Protein AF-0000000079791290 (afdb_homodimer)

InterPro domains:
  IPR013879 Protein of unknown function DUF1761 [PF08570] (3-125)

Organism: Elysia chlorotica (NCBI:txid188477)

Structure (mmCIF, N/CA/C/O backbone):
data_AF-0000000079791290-model_v1
#
loop_
_entity.id
_entity.type
_entity.pdbx_description
1 polymer 'Amino acid transporter transmembrane domain-containing protein'
#
loop_
_atom_site.group_PDB
_atom_site.id
_atom_site.type_symbol
_atom_site.label_atom_id
_atom_site.label_alt_id
_atom_site.label_comp_id
_atom_site.label_asym_id
_atom_site.label_entity_id
_atom_site.label_seq_id
_atom_site.pdbx_PDB_ins_code
_atom_site.Cartn_x
_atom_site.Cartn_y
_atom_site.Cartn_z
_atom_site.occupancy
_atom_site.B_iso_or_equiv
_atom_site.auth_seq_id
_atom_site.auth_comp_id
_atom_site.auth_asym_id
_atom_site.auth_atom_id
_atom_site.pdbx_PDB_model_num
ATOM 1 N N . MET A 1 1 ? -14.312 -13.367 -16.359 1 89.5 1 MET A N 1
ATOM 2 C CA . MET A 1 1 ? -14.57 -11.93 -16.359 1 89.5 1 MET A CA 1
ATOM 3 C C . MET A 1 1 ? -15.719 -11.578 -15.422 1 89.5 1 MET A C 1
ATOM 5 O O . MET A 1 1 ? -15.688 -10.539 -14.758 1 89.5 1 MET A O 1
ATOM 9 N N . ILE A 1 2 ? -16.547 -12.5 -15.164 1 95.56 2 ILE A N 1
ATOM 10 C CA . ILE A 1 2 ? -17.672 -12.266 -14.25 1 95.56 2 ILE A CA 1
ATOM 11 C C . ILE A 1 2 ? -17.125 -12.008 -12.844 1 95.56 2 ILE A C 1
ATOM 13 O O . ILE A 1 2 ? -17.625 -11.125 -12.141 1 95.56 2 ILE A O 1
ATOM 17 N N . GLY A 1 3 ? -16.109 -12.703 -12.383 1 97.94 3 GLY A N 1
ATOM 18 C CA . GLY A 1 3 ? -15.516 -12.523 -11.07 1 97.94 3 GLY A CA 1
ATOM 19 C C . GLY A 1 3 ? -14.984 -11.125 -10.836 1 97.94 3 GLY A C 1
ATOM 20 O O . GLY A 1 3 ? -15.109 -10.578 -9.742 1 97.94 3 GLY A O 1
ATOM 21 N N . CYS A 1 4 ? -14.5 -10.547 -11.883 1 98.38 4 CYS A N 1
ATOM 22 C CA . CYS A 1 4 ? -13.977 -9.188 -11.789 1 98.38 4 CYS A CA 1
ATOM 23 C C . CYS A 1 4 ? -15.102 -8.18 -11.609 1 98.38 4 CYS A C 1
ATOM 25 O O . CYS A 1 4 ? -14.992 -7.254 -10.805 1 98.38 4 CYS A O 1
ATOM 27 N N . VAL A 1 5 ? -16.156 -8.383 -12.367 1 98.44 5 VAL A N 1
ATOM 28 C CA . VAL A 1 5 ? -17.281 -7.469 -12.273 1 98.44 5 VAL A CA 1
ATOM 29 C C . VAL A 1 5 ? -17.875 -7.527 -10.875 1 98.44 5 VAL A C 1
ATOM 31 O O . VAL A 1 5 ? -18.156 -6.492 -10.258 1 98.44 5 VAL A O 1
ATOM 34 N N . VAL A 1 6 ? -18.062 -8.688 -10.359 1 98.62 6 VAL A N 1
ATOM 35 C CA . VAL A 1 6 ? -18.625 -8.867 -9.023 1 98.62 6 VAL A CA 1
ATOM 36 C C . VAL A 1 6 ? -17.688 -8.266 -7.977 1 98.62 6 VAL A C 1
ATOM 38 O O . VAL A 1 6 ? -18.141 -7.648 -7.012 1 98.62 6 VAL A O 1
ATOM 41 N N . ALA A 1 7 ? -16.406 -8.484 -8.164 1 98.81 7 ALA A N 1
ATOM 42 C CA . ALA A 1 7 ? -15.438 -7.922 -7.238 1 98.81 7 ALA A CA 1
ATOM 43 C C . ALA A 1 7 ? -15.516 -6.398 -7.211 1 98.81 7 ALA A C 1
ATOM 45 O O . ALA A 1 7 ? -15.547 -5.789 -6.141 1 98.81 7 ALA A O 1
ATOM 46 N N . VAL A 1 8 ? -15.547 -5.797 -8.367 1 98.5 8 VAL A N 1
ATOM 47 C CA . VAL A 1 8 ? -15.586 -4.344 -8.461 1 98.5 8 VAL A CA 1
ATOM 48 C C . VAL A 1 8 ? -16.859 -3.82 -7.781 1 98.5 8 VAL A C 1
ATOM 50 O O . VAL A 1 8 ? -16.797 -2.879 -6.984 1 98.5 8 VAL A O 1
ATOM 53 N N . ILE A 1 9 ? -17.969 -4.367 -8.055 1 98.5 9 ILE A N 1
ATOM 54 C CA . ILE A 1 9 ? -19.25 -3.949 -7.473 1 98.5 9 ILE A CA 1
ATOM 55 C C . ILE A 1 9 ? -19.219 -4.176 -5.965 1 98.5 9 ILE A C 1
ATOM 57 O O . ILE A 1 9 ? -19.672 -3.328 -5.195 1 98.5 9 ILE A O 1
ATOM 61 N N . SER A 1 10 ? -18.75 -5.301 -5.543 1 98.69 10 SER A N 1
ATOM 62 C CA . SER A 1 10 ? -18.656 -5.605 -4.121 1 98.69 10 SER A CA 1
ATOM 63 C C . SER A 1 10 ? -17.797 -4.566 -3.393 1 98.69 10 SER A C 1
ATOM 65 O O . SER A 1 10 ? -18.156 -4.129 -2.295 1 98.69 10 SER A O 1
ATOM 67 N N . ASN A 1 11 ? -16.688 -4.172 -4.016 1 98.5 11 ASN A N 1
ATOM 68 C CA . ASN A 1 11 ? -15.82 -3.189 -3.379 1 98.5 11 ASN A CA 1
ATOM 69 C C . ASN A 1 11 ? -16.531 -1.849 -3.197 1 98.5 11 ASN A C 1
ATOM 71 O O . ASN A 1 11 ? -16.281 -1.138 -2.223 1 98.5 11 ASN A O 1
ATOM 75 N N . PHE A 1 12 ? -17.359 -1.513 -4.125 1 96.75 12 PHE A N 1
ATOM 76 C CA . PHE A 1 12 ? -18.125 -0.276 -3.998 1 96.75 12 PHE A CA 1
ATOM 77 C C . PHE A 1 12 ? -19.094 -0.359 -2.832 1 96.75 12 PHE A C 1
ATOM 79 O O . PHE A 1 12 ? -19.219 0.589 -2.055 1 96.75 12 PHE A O 1
ATOM 86 N N . ILE A 1 13 ? -19.75 -1.439 -2.719 1 98.06 13 ILE A N 1
ATOM 87 C CA . ILE A 1 13 ? -20.719 -1.647 -1.641 1 98.06 13 ILE A CA 1
ATOM 88 C C . ILE A 1 13 ? -19.984 -1.665 -0.298 1 98.06 13 ILE A C 1
ATOM 90 O O . ILE A 1 13 ? -20.422 -1.024 0.661 1 98.06 13 ILE A O 1
ATOM 94 N N . ILE A 1 14 ? -18.906 -2.344 -0.231 1 98.25 14 ILE A N 1
ATOM 95 C CA . ILE A 1 14 ? -18.109 -2.436 0.987 1 98.25 14 ILE A CA 1
ATOM 96 C C . ILE A 1 14 ? -17.641 -1.042 1.398 1 98.25 14 ILE A C 1
ATOM 98 O O . ILE A 1 14 ? -17.719 -0.674 2.572 1 98.25 14 ILE A O 1
ATOM 102 N N . GLY A 1 15 ? -17.109 -0.307 0.425 1 97 15 GLY A N 1
ATOM 103 C CA . GLY A 1 15 ? -16.672 1.051 0.713 1 97 15 GLY A CA 1
ATOM 104 C C . GLY A 1 15 ? -17.797 1.938 1.224 1 97 15 GLY A C 1
ATOM 105 O O . GLY A 1 15 ? -17.609 2.676 2.195 1 97 15 GLY A O 1
ATOM 106 N N . ALA A 1 16 ? -18.938 1.896 0.59 1 95.19 16 ALA A N 1
ATOM 107 C CA . ALA A 1 16 ? -20.094 2.709 0.97 1 95.19 16 ALA A CA 1
ATOM 108 C C . ALA A 1 16 ? -20.547 2.377 2.387 1 95.19 16 ALA A C 1
ATOM 110 O O . ALA A 1 16 ? -20.906 3.271 3.156 1 95.19 16 ALA A O 1
ATOM 111 N N . LEU A 1 17 ? -20.469 1.153 2.738 1 97.5 17 LEU A N 1
ATOM 112 C CA . LEU A 1 17 ? -20.938 0.731 4.055 1 97.5 17 LEU A CA 1
ATOM 113 C C . LEU A 1 17 ? -19.875 0.991 5.117 1 97.5 17 LEU A C 1
ATOM 115 O O . LEU A 1 17 ? -20.188 1.46 6.215 1 97.5 17 LEU A O 1
ATOM 119 N N . TYR A 1 18 ? -18.672 0.716 4.77 1 98 18 TYR A N 1
ATOM 120 C CA . TYR A 1 18 ? -17.562 0.81 5.711 1 98 18 TYR A CA 1
ATOM 121 C C . TYR A 1 18 ? -17.297 2.26 6.094 1 98 18 TYR A C 1
ATOM 123 O O . TYR A 1 18 ? -16.984 2.555 7.25 1 98 18 TYR A O 1
ATOM 131 N N . TYR A 1 19 ? -17.469 3.189 5.156 1 95.75 19 TYR A N 1
ATOM 132 C CA . TYR A 1 19 ? -17.125 4.586 5.395 1 95.75 19 TYR A CA 1
ATOM 133 C C . TYR A 1 19 ? -18.375 5.441 5.555 1 95.75 19 TYR A C 1
ATOM 135 O O . TYR A 1 19 ? -18.297 6.672 5.566 1 95.75 19 TYR A O 1
ATOM 143 N N . HIS A 1 20 ? -19.422 4.742 5.641 1 94.5 20 HIS A N 1
ATOM 144 C CA . HIS A 1 20 ? -20.656 5.473 5.895 1 94.5 20 HIS A CA 1
ATOM 145 C C . HIS A 1 20 ? -20.594 6.215 7.227 1 94.5 20 HIS A C 1
ATOM 147 O O . HIS A 1 20 ? -20.078 5.691 8.211 1 94.5 20 HIS A O 1
ATOM 153 N N . PRO A 1 21 ? -21.094 7.461 7.227 1 91.31 21 PRO A N 1
ATOM 154 C CA . PRO A 1 21 ? -21.016 8.258 8.453 1 91.31 21 PRO A CA 1
ATOM 155 C C . PRO A 1 21 ? -21.75 7.613 9.625 1 91.31 21 PRO A C 1
ATOM 157 O O . PRO A 1 21 ? -21.484 7.941 10.781 1 91.31 21 PRO A O 1
ATOM 160 N N . LYS A 1 22 ? -22.734 6.723 9.453 1 94.06 22 LYS A N 1
ATOM 161 C CA . LYS A 1 22 ? -23.484 6.055 10.523 1 94.06 22 LYS A CA 1
ATOM 162 C C . LYS A 1 22 ? -22.781 4.789 10.984 1 94.06 22 LYS A C 1
ATOM 164 O O . LYS A 1 22 ? -23.094 4.242 12.039 1 94.06 22 LYS A O 1
ATOM 169 N N . SER A 1 23 ? -21.828 4.312 10.188 1 96.38 23 SER A N 1
ATOM 170 C CA . SER A 1 23 ? -21.047 3.152 10.617 1 96.38 23 SER A CA 1
ATOM 171 C C . SER A 1 23 ? -19.953 3.557 11.594 1 96.38 23 SER A C 1
ATOM 173 O O . SER A 1 23 ? -19.406 4.66 11.508 1 96.38 23 SER A O 1
ATOM 175 N N . PRO A 1 24 ? -19.594 2.564 12.5 1 96.94 24 PRO A N 1
ATOM 176 C CA . PRO A 1 24 ? -18.531 2.895 13.461 1 96.94 24 PRO A CA 1
ATOM 177 C C . PRO A 1 24 ? -17.219 3.264 12.789 1 96.94 24 PRO A C 1
ATOM 179 O O . PRO A 1 24 ? -16.594 4.262 13.156 1 96.94 24 PRO A O 1
ATOM 182 N N . SER A 1 25 ? -16.734 2.549 11.828 1 97.56 25 SER A N 1
ATOM 183 C CA . SER A 1 25 ? -15.492 2.83 11.133 1 97.56 25 SER A CA 1
ATOM 184 C C . SER A 1 25 ? -15.555 4.16 10.383 1 97.56 25 SER A C 1
ATOM 186 O O . SER A 1 25 ? -14.602 4.938 10.406 1 97.56 25 SER A O 1
ATOM 188 N N . GLY A 1 26 ? -16.656 4.387 9.719 1 95.75 26 GLY A N 1
ATOM 189 C CA . GLY A 1 26 ? -16.812 5.633 8.992 1 95.75 26 GLY A CA 1
ATOM 190 C C . GLY A 1 26 ? -16.828 6.855 9.891 1 95.75 26 GLY A C 1
ATOM 191 O O . GLY A 1 26 ? -16.203 7.871 9.562 1 95.75 26 GLY A O 1
ATOM 192 N N . ARG A 1 27 ? -17.453 6.781 11.031 1 94.69 27 ARG A N 1
ATOM 193 C CA . ARG A 1 27 ? -17.531 7.887 11.984 1 94.69 27 ARG A CA 1
ATOM 194 C C . ARG A 1 27 ? -16.156 8.227 12.539 1 94.69 27 ARG A C 1
ATOM 196 O O . ARG A 1 27 ? -15.773 9.398 12.602 1 94.69 27 ARG A O 1
ATOM 203 N N . VAL A 1 28 ? -15.508 7.18 12.922 1 96.06 28 VAL A N 1
ATOM 204 C CA . VAL A 1 28 ? -14.188 7.387 13.516 1 96.06 28 VAL A CA 1
ATOM 205 C C . VAL A 1 28 ? -13.234 7.938 12.461 1 96.06 28 VAL A C 1
ATOM 207 O O . VAL A 1 28 ? -12.453 8.852 12.742 1 96.06 28 VAL A O 1
ATOM 210 N N . TRP A 1 29 ? -13.297 7.406 11.289 1 96.69 29 TRP A N 1
ATOM 211 C CA . TRP A 1 29 ? -12.445 7.879 10.203 1 96.69 29 TRP A CA 1
ATOM 212 C C . TRP A 1 29 ? -12.695 9.352 9.914 1 96.69 29 TRP A C 1
ATOM 214 O O . TRP A 1 29 ? -11.758 10.148 9.836 1 96.69 29 TRP A O 1
ATOM 224 N N . LEU A 1 30 ? -13.969 9.711 9.812 1 93.88 30 LEU A N 1
ATOM 225 C CA . LEU A 1 30 ? -14.328 11.086 9.5 1 93.88 30 LEU A CA 1
ATOM 226 C C . LEU A 1 30 ? -13.844 12.039 10.594 1 93.88 30 LEU A C 1
ATOM 228 O O . LEU A 1 30 ? -13.32 13.109 10.305 1 93.88 30 LEU A O 1
ATOM 232 N N . LYS A 1 31 ? -14.039 11.633 11.781 1 94.06 31 LYS A N 1
ATOM 233 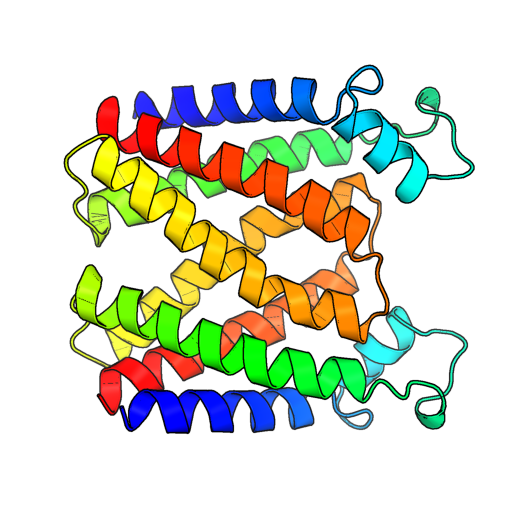C CA . LYS A 1 31 ? -13.656 12.477 12.906 1 94.06 31 LYS A CA 1
ATOM 234 C C . LYS A 1 31 ? -12.141 12.672 12.961 1 94.06 31 LYS A C 1
ATOM 236 O O . LYS A 1 31 ? -11.664 13.742 13.352 1 94.06 31 LYS A O 1
ATOM 241 N N . ARG A 1 32 ? -11.398 11.703 12.578 1 95.38 32 ARG A N 1
ATOM 242 C CA . ARG A 1 32 ? -9.938 11.773 12.656 1 95.38 32 ARG A CA 1
ATOM 243 C C . ARG A 1 32 ? -9.367 12.523 11.461 1 95.38 32 ARG A C 1
ATOM 245 O O . ARG A 1 32 ? -8.367 13.234 11.586 1 95.38 32 ARG A O 1
ATOM 252 N N . VAL A 1 33 ? -9.938 12.383 10.344 1 94.75 33 VAL A N 1
ATOM 253 C CA . VAL A 1 33 ? -9.414 12.977 9.117 1 94.75 33 VAL A CA 1
ATOM 254 C C . VAL A 1 33 ? -9.891 14.422 8.992 1 94.75 33 VAL A C 1
ATOM 256 O O . VAL A 1 33 ? -9.148 15.297 8.555 1 94.75 33 VAL A O 1
ATOM 259 N N . PHE A 1 34 ? -11.125 14.633 9.391 1 93.38 34 PHE A N 1
ATOM 260 C CA . PHE A 1 34 ? -11.719 15.961 9.289 1 93.38 34 PHE A CA 1
ATOM 261 C C . PHE A 1 34 ? -12.344 16.391 10.609 1 93.38 34 PHE A C 1
ATOM 263 O O . PHE A 1 34 ? -13.555 16.562 10.703 1 93.38 34 PHE A O 1
ATOM 270 N N . PRO A 1 35 ? -11.531 16.688 11.539 1 90.81 35 PRO A N 1
ATOM 271 C CA . PRO A 1 35 ? -12.07 16.969 12.867 1 90.81 35 PRO A CA 1
ATOM 272 C C . PRO A 1 35 ? -12.93 18.234 12.898 1 90.81 35 PRO A C 1
ATOM 274 O O . PRO A 1 35 ? -13.859 18.328 13.711 1 90.81 35 PRO A O 1
ATOM 277 N N . ASP A 1 36 ? -12.727 19.172 12.078 1 89.06 36 ASP A N 1
ATOM 278 C CA . ASP A 1 36 ? -13.422 20.453 12.164 1 89.06 36 ASP A CA 1
ATOM 279 C C . ASP A 1 36 ? -14.398 20.625 11 1 89.06 36 ASP A C 1
ATOM 281 O O . ASP A 1 36 ? -14.852 21.734 10.719 1 89.06 36 ASP A O 1
ATOM 285 N N . LYS A 1 37 ? -14.727 19.562 10.359 1 84.56 37 LYS A N 1
ATOM 286 C CA . LYS A 1 37 ? -15.625 19.672 9.211 1 84.56 37 LYS A CA 1
ATOM 287 C C . LYS A 1 37 ? -16.844 18.781 9.391 1 84.56 37 LYS A C 1
ATOM 289 O O . LYS A 1 37 ? -16.766 17.734 10.039 1 84.56 37 LYS A O 1
ATOM 294 N N . SER A 1 38 ? -17.906 19.328 8.875 1 80.94 38 SER A N 1
ATOM 295 C CA . SER A 1 38 ? -19.109 18.5 8.82 1 80.94 38 SER A CA 1
ATOM 296 C C . SER A 1 38 ? -19.109 17.594 7.598 1 80.94 38 SER A C 1
ATOM 298 O O . SER A 1 38 ? -18.422 17.875 6.609 1 80.94 38 SER A O 1
ATOM 300 N N . VAL A 1 39 ? -19.859 16.5 7.73 1 77.69 39 VAL A N 1
ATOM 301 C CA . VAL A 1 39 ? -19.953 15.523 6.652 1 77.69 39 VAL A CA 1
ATOM 302 C C . VAL A 1 39 ? -20.375 16.219 5.363 1 77.69 39 VAL A C 1
ATOM 304 O O . VAL A 1 39 ? -19.891 15.891 4.277 1 77.69 39 VAL A O 1
ATOM 307 N N . ASN A 1 40 ? -21.172 17.141 5.473 1 75.5 40 ASN A N 1
ATOM 308 C CA . ASN A 1 40 ? -21.688 17.859 4.309 1 75.5 40 ASN A CA 1
ATOM 309 C C . ASN A 1 40 ? -20.609 18.719 3.664 1 75.5 40 ASN A C 1
ATOM 311 O O . ASN A 1 40 ? -20.734 19.125 2.506 1 75.5 40 ASN A O 1
ATOM 315 N N . ASP A 1 41 ? -19.625 18.875 4.281 1 76.38 41 ASP A N 1
ATOM 316 C CA . ASP A 1 41 ? -18.547 19.75 3.812 1 76.38 41 ASP A CA 1
ATOM 317 C C . ASP A 1 41 ? -17.453 18.938 3.125 1 76.38 41 ASP A C 1
ATOM 319 O O . ASP A 1 41 ? -16.484 19.516 2.611 1 76.38 41 ASP A O 1
ATOM 323 N N . ILE A 1 42 ? -17.625 17.719 3.115 1 72.31 42 ILE A N 1
ATOM 324 C CA . ILE A 1 42 ? -16.516 16.891 2.637 1 72.31 42 ILE A CA 1
ATOM 325 C C . ILE A 1 42 ? -16.875 16.297 1.276 1 72.31 42 ILE A C 1
ATOM 327 O O . ILE A 1 42 ? -16.062 15.625 0.648 1 72.31 42 ILE A O 1
ATOM 331 N N . GLU A 1 43 ? -17.328 17.12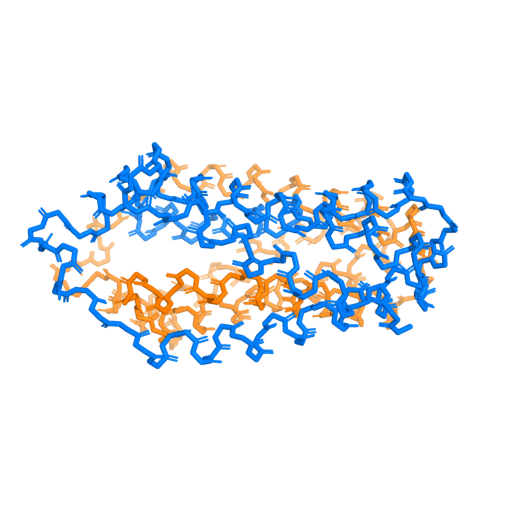5 0.452 1 65.31 43 GLU A N 1
ATOM 332 C CA . GLU A 1 43 ? -17.672 16.594 -0.866 1 65.31 43 GLU A CA 1
ATOM 333 C C . GLU A 1 43 ? -16.422 16.281 -1.676 1 65.31 43 GLU A C 1
ATOM 335 O O . GLU A 1 43 ? -15.453 17.047 -1.658 1 65.31 43 GLU A O 1
ATOM 340 N N . ASN A 1 44 ? -16.328 15.172 -2.27 1 76.19 44 ASN A N 1
ATOM 341 C CA . ASN A 1 44 ? -15.156 14.852 -3.09 1 76.19 44 ASN A CA 1
ATOM 342 C C . ASN A 1 44 ? -15.531 13.969 -4.273 1 76.19 44 ASN A C 1
ATOM 344 O O . ASN A 1 44 ? -15.062 12.836 -4.383 1 76.19 44 ASN A O 1
ATOM 348 N N . SER A 1 45 ? -16.391 14.516 -5.125 1 79.81 45 SER A N 1
ATOM 349 C CA . SER A 1 45 ? -16.859 13.781 -6.293 1 79.81 45 SER A CA 1
ATOM 350 C C . SER A 1 45 ? -15.695 13.32 -7.164 1 79.81 45 SER A C 1
ATOM 352 O O . SER A 1 45 ? -15.719 12.203 -7.699 1 79.81 45 SER A O 1
ATOM 354 N N . ALA A 1 46 ? -14.797 14.164 -7.324 1 89.19 46 ALA A N 1
ATOM 355 C CA . ALA A 1 46 ? -13.633 13.789 -8.125 1 89.19 46 ALA A CA 1
ATOM 356 C C . ALA A 1 46 ? -12.945 12.555 -7.543 1 89.19 46 ALA A C 1
ATOM 358 O O . ALA A 1 46 ? -12.523 11.664 -8.281 1 89.19 46 ALA A O 1
ATOM 359 N N . ALA A 1 47 ? -12.852 12.477 -6.227 1 92.44 47 ALA A N 1
ATOM 360 C CA . ALA A 1 47 ? -12.242 11.328 -5.555 1 92.44 47 ALA A CA 1
ATOM 361 C C . ALA A 1 47 ? -13.023 10.055 -5.832 1 92.44 47 ALA A C 1
ATOM 363 O O . ALA A 1 47 ? -12.438 8.984 -6.016 1 92.44 47 ALA A O 1
ATOM 364 N N . VAL A 1 48 ? -14.289 10.18 -5.953 1 93 48 VAL A N 1
ATOM 365 C CA . VAL A 1 48 ? -15.133 9.023 -6.219 1 93 48 VAL A CA 1
ATOM 366 C C . VAL A 1 48 ? -14.859 8.492 -7.621 1 93 48 VAL A C 1
ATOM 368 O O . VAL A 1 48 ? -14.664 7.285 -7.809 1 93 48 VAL A O 1
ATOM 371 N N . GLY A 1 49 ? -14.891 9.375 -8.57 1 94.75 49 GLY A N 1
ATOM 372 C CA . GLY A 1 49 ? -14.625 8.961 -9.938 1 94.75 49 GLY A CA 1
ATOM 373 C C . GLY A 1 49 ? -13.281 8.281 -10.109 1 94.75 49 GLY A C 1
ATOM 374 O O . GLY A 1 49 ? -13.195 7.219 -10.734 1 94.75 49 GLY A O 1
ATOM 375 N N . VAL A 1 50 ? -12.25 8.852 -9.586 1 95.75 50 VAL A N 1
ATOM 376 C CA . VAL A 1 50 ? -10.914 8.289 -9.688 1 95.75 50 VAL A CA 1
ATOM 377 C C . VAL A 1 50 ? -10.867 6.93 -8.992 1 95.75 50 VAL A C 1
ATOM 379 O O . VAL A 1 50 ? -10.227 5.996 -9.477 1 95.75 50 VAL A O 1
ATOM 382 N N . THR A 1 51 ? -11.508 6.832 -7.859 1 96.19 51 THR A N 1
ATOM 383 C CA . THR A 1 51 ? -11.516 5.602 -7.078 1 96.19 51 THR A CA 1
ATOM 384 C C . THR A 1 51 ? -12.18 4.465 -7.855 1 96.19 51 THR A C 1
ATOM 386 O O . THR A 1 51 ? -11.758 3.311 -7.758 1 96.19 51 THR A O 1
ATOM 389 N N . ILE A 1 52 ? -13.203 4.801 -8.625 1 96 52 ILE A N 1
ATOM 390 C CA . ILE A 1 52 ? -13.859 3.789 -9.445 1 96 52 ILE A CA 1
ATOM 391 C C . ILE A 1 52 ? -12.875 3.248 -10.484 1 96 52 ILE A C 1
ATOM 393 O O . ILE A 1 52 ? -12.75 2.031 -10.648 1 96 52 ILE A O 1
ATOM 397 N N . VAL A 1 53 ? -12.211 4.105 -11.109 1 97.81 53 VAL A N 1
ATOM 398 C CA . VAL A 1 53 ? -11.258 3.717 -12.141 1 97.81 53 VAL A CA 1
ATOM 399 C C . VAL A 1 53 ? -10.117 2.908 -11.523 1 97.81 53 VAL A C 1
ATOM 401 O O . VAL A 1 53 ? -9.727 1.868 -12.055 1 97.81 53 VAL A O 1
ATOM 404 N N . VAL A 1 54 ? -9.609 3.373 -10.43 1 98.19 54 VAL A N 1
ATOM 405 C CA . VAL A 1 54 ? -8.5 2.709 -9.75 1 98.19 54 VAL A CA 1
ATOM 406 C C . VAL A 1 54 ? -8.938 1.317 -9.297 1 98.19 54 VAL A C 1
ATOM 408 O O . VAL A 1 54 ? -8.156 0.364 -9.367 1 98.19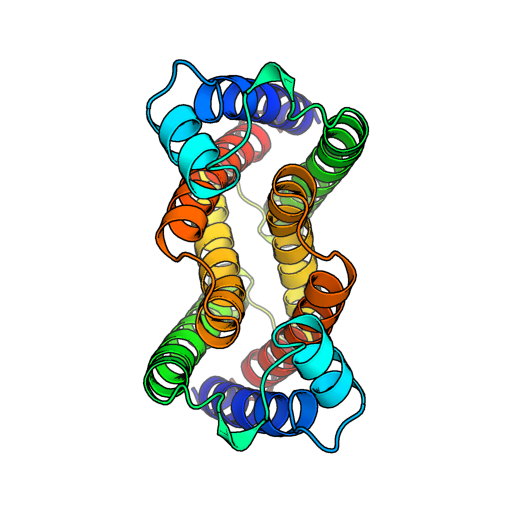 54 VAL A O 1
ATOM 411 N N . ASN A 1 55 ? -10.125 1.229 -8.844 1 98.25 55 ASN A N 1
ATOM 412 C CA . ASN A 1 55 ? -10.633 -0.064 -8.398 1 98.25 55 ASN A CA 1
ATOM 413 C C . ASN A 1 55 ? -10.734 -1.056 -9.555 1 98.25 55 ASN A C 1
ATOM 415 O O . ASN A 1 55 ? -10.422 -2.236 -9.391 1 98.25 55 ASN A O 1
ATOM 419 N N . ILE A 1 56 ? -11.227 -0.631 -10.617 1 98.5 56 ILE A N 1
ATOM 420 C CA . ILE A 1 56 ? -11.297 -1.491 -11.789 1 98.5 56 ILE A CA 1
ATOM 421 C C . ILE A 1 56 ? -9.891 -1.97 -12.164 1 98.5 56 ILE A C 1
ATOM 423 O O . ILE A 1 56 ? -9.68 -3.16 -12.406 1 98.5 56 ILE A O 1
ATOM 427 N N . MET A 1 57 ? -8.922 -1.071 -12.195 1 98.62 57 MET A N 1
ATOM 428 C CA . MET A 1 57 ? -7.543 -1.417 -12.523 1 98.62 57 MET A CA 1
ATOM 429 C C . MET A 1 57 ? -6.969 -2.385 -11.492 1 98.62 57 MET A C 1
ATOM 431 O O . MET A 1 57 ? -6.254 -3.322 -11.844 1 98.62 57 MET A O 1
ATOM 435 N N . LEU A 1 58 ? -7.25 -2.109 -10.273 1 98.12 58 LEU A N 1
ATOM 436 C CA . LEU A 1 58 ? -6.773 -2.957 -9.188 1 98.12 58 LEU A CA 1
ATOM 437 C C . LEU A 1 58 ? -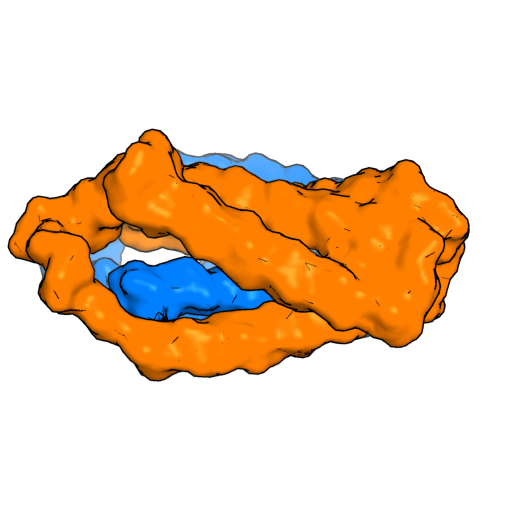7.289 -4.383 -9.344 1 98.12 58 LEU A C 1
ATOM 439 O O . LEU A 1 58 ? -6.527 -5.344 -9.211 1 98.12 58 LEU A O 1
ATOM 443 N N . VAL A 1 59 ? -8.562 -4.52 -9.609 1 98.38 59 VAL A N 1
ATOM 444 C CA . VAL A 1 59 ? -9.172 -5.836 -9.734 1 98.38 59 VAL A CA 1
ATOM 445 C C . VAL A 1 59 ? -8.609 -6.559 -10.953 1 98.38 59 VAL A C 1
ATOM 447 O O . VAL A 1 59 ? -8.359 -7.766 -10.914 1 98.38 59 VAL A O 1
ATOM 450 N N . LEU A 1 60 ? -8.406 -5.832 -12 1 98 60 LEU A N 1
ATOM 451 C CA . LEU A 1 60 ? -7.828 -6.441 -13.195 1 98 60 LEU A CA 1
ATOM 452 C C . LEU A 1 60 ? -6.395 -6.891 -12.938 1 98 60 LEU A C 1
ATOM 454 O O . LEU A 1 60 ? -5.98 -7.949 -13.414 1 98 60 LEU A O 1
ATOM 458 N N . LEU A 1 61 ? -5.66 -6.07 -12.289 1 97.44 61 LEU A N 1
ATOM 459 C CA . LEU A 1 61 ? -4.297 -6.453 -11.945 1 97.44 61 LEU A CA 1
ATOM 460 C C . LEU A 1 61 ? -4.293 -7.664 -11.016 1 97.44 61 LEU A C 1
ATOM 462 O O . LEU A 1 61 ? -3.471 -8.57 -11.172 1 97.44 61 LEU A O 1
ATOM 466 N N . LEU A 1 62 ? -5.152 -7.656 -10.109 1 96.81 62 LEU A N 1
ATOM 467 C CA . LEU A 1 62 ? -5.262 -8.781 -9.18 1 96.81 62 LEU A CA 1
ATOM 468 C C . LEU A 1 62 ? -5.633 -10.062 -9.914 1 96.81 62 LEU A C 1
ATOM 470 O O . LEU A 1 62 ? -5.109 -11.133 -9.609 1 96.81 62 LEU A O 1
ATOM 474 N N . ARG A 1 63 ? -6.52 -9.875 -10.867 1 97.12 63 ARG A N 1
ATOM 475 C CA . ARG A 1 63 ? -6.871 -11.039 -11.68 1 97.12 63 ARG A CA 1
ATOM 476 C C . ARG A 1 63 ? -5.652 -11.578 -12.414 1 97.12 63 ARG A C 1
ATOM 478 O O . ARG A 1 63 ? -5.438 -12.797 -12.461 1 97.12 63 ARG A O 1
ATOM 485 N N . PHE A 1 64 ? -4.934 -10.719 -13 1 95.25 64 PHE A N 1
ATOM 486 C CA . PHE A 1 64 ? -3.727 -11.133 -13.711 1 95.25 64 PHE A CA 1
ATOM 487 C C . PHE A 1 64 ? -2.777 -11.875 -12.773 1 95.25 64 PHE A C 1
ATOM 489 O O . PHE A 1 64 ? -2.234 -12.922 -13.133 1 95.25 64 PHE A O 1
ATOM 496 N N . ILE A 1 65 ? -2.629 -11.391 -11.609 1 93.06 65 ILE A N 1
ATOM 497 C CA . ILE A 1 65 ? -1.722 -11.984 -10.641 1 93.06 65 ILE A CA 1
ATOM 498 C C . ILE A 1 65 ? -2.25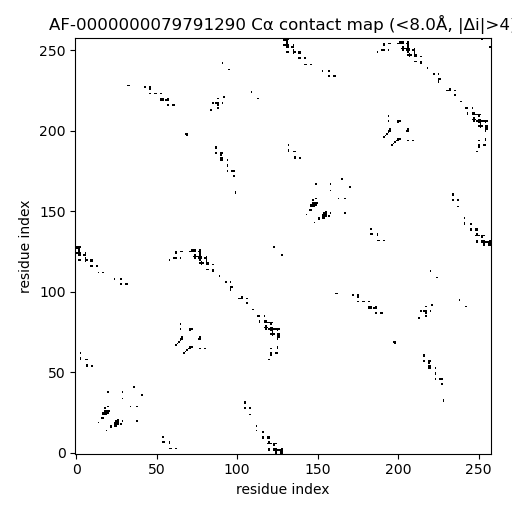6 -13.344 -10.195 1 93.06 65 ILE A C 1
ATOM 500 O O . ILE A 1 65 ? -1.521 -14.336 -10.195 1 93.06 65 ILE A O 1
ATOM 504 N N . LEU A 1 66 ? -3.516 -13.43 -9.883 1 93.75 66 LEU A N 1
ATOM 505 C CA . LEU A 1 66 ? -4.09 -14.625 -9.281 1 93.75 66 LEU A CA 1
ATOM 506 C C . LEU A 1 66 ? -4.262 -15.727 -10.32 1 93.75 66 LEU A C 1
ATOM 508 O O . LEU A 1 66 ? -3.963 -16.891 -10.047 1 93.75 66 LEU A O 1
ATOM 512 N N . ILE A 1 67 ? -4.723 -15.344 -11.461 1 94.31 67 ILE A N 1
ATOM 513 C CA . ILE A 1 67 ? -5.105 -16.344 -12.445 1 94.31 67 ILE A CA 1
ATOM 514 C C . ILE A 1 67 ? -3.928 -16.625 -13.383 1 94.31 67 ILE A C 1
ATOM 516 O O . ILE A 1 67 ? -3.488 -17.766 -13.508 1 94.31 67 ILE A O 1
ATOM 520 N N . ASP A 1 68 ? -3.348 -15.594 -13.93 1 91.06 68 ASP A N 1
ATOM 521 C CA . ASP A 1 68 ? -2.363 -15.789 -14.992 1 91.06 68 ASP A CA 1
ATOM 522 C C . ASP A 1 68 ? -0.983 -16.094 -14.414 1 91.06 68 ASP A C 1
ATOM 524 O O . ASP A 1 68 ? -0.188 -16.797 -15.031 1 91.06 68 ASP A O 1
ATOM 528 N N . THR A 1 69 ? -0.751 -15.594 -13.273 1 86.88 69 THR A N 1
ATOM 529 C CA . THR A 1 69 ? 0.59 -15.75 -12.719 1 86.88 69 THR A CA 1
ATOM 530 C C . THR A 1 69 ? 0.621 -16.859 -11.68 1 86.88 69 THR A C 1
ATOM 532 O O . THR A 1 69 ? 1.498 -17.734 -11.719 1 86.88 69 THR A O 1
ATOM 535 N N . PHE A 1 70 ? -0.367 -16.906 -10.766 1 85.88 70 PHE A N 1
ATOM 536 C CA . PHE A 1 70 ? -0.336 -17.844 -9.648 1 85.88 70 PHE A CA 1
ATOM 537 C C . PHE A 1 70 ? -1.176 -19.078 -9.953 1 85.88 70 PHE A C 1
ATOM 539 O O . PHE A 1 70 ? -1.078 -20.094 -9.266 1 85.88 70 PHE A O 1
ATOM 546 N N . HIS A 1 71 ? -1.967 -19.047 -10.969 1 90.75 71 HIS A N 1
ATOM 547 C CA . HIS A 1 71 ? -2.836 -20.141 -11.383 1 90.75 71 HIS A CA 1
ATOM 548 C C . HIS A 1 71 ? -3.693 -20.625 -10.227 1 90.75 71 HIS A C 1
ATOM 550 O O . HIS A 1 71 ? -3.762 -21.844 -9.969 1 90.75 71 HIS A O 1
ATOM 556 N N . ALA A 1 72 ? -4.23 -19.672 -9.508 1 92.44 72 ALA A N 1
ATOM 557 C CA . ALA A 1 72 ? -5.133 -19.984 -8.398 1 92.44 72 ALA A CA 1
ATOM 558 C C . ALA A 1 72 ? -6.34 -20.781 -8.898 1 92.44 72 ALA A C 1
ATOM 560 O O . ALA A 1 72 ? -6.875 -20.5 -9.969 1 92.44 72 ALA A O 1
ATOM 561 N N . VAL A 1 73 ? -6.785 -21.766 -8.023 1 93.31 73 VAL A N 1
ATOM 562 C CA . VAL A 1 73 ? -7.734 -22.734 -8.57 1 93.31 73 VAL A CA 1
ATOM 563 C C . VAL A 1 73 ? -9.055 -22.625 -7.812 1 93.31 73 VAL A C 1
ATOM 565 O O . VAL A 1 73 ? -10.117 -22.938 -8.359 1 93.31 73 VAL A O 1
ATOM 568 N N . ASN A 1 74 ? -8.961 -22.281 -6.551 1 95.81 74 ASN A N 1
ATOM 569 C CA . ASN A 1 74 ? -10.203 -22.266 -5.789 1 95.81 74 ASN A CA 1
ATOM 570 C C . ASN A 1 74 ? -10.305 -21.016 -4.914 1 95.81 74 ASN A C 1
ATOM 572 O O . ASN A 1 74 ? -9.367 -20.219 -4.855 1 95.81 74 ASN A O 1
ATOM 576 N N . ALA A 1 75 ? -11.484 -20.906 -4.258 1 96.25 75 ALA A N 1
ATOM 577 C CA . ALA A 1 75 ? -11.805 -19.734 -3.461 1 96.25 75 ALA A CA 1
ATOM 578 C C . ALA A 1 75 ? -10.805 -19.547 -2.324 1 96.25 75 ALA A C 1
ATOM 580 O O . ALA A 1 75 ? -10.469 -18.422 -1.957 1 96.25 75 ALA A O 1
ATOM 581 N N . VAL A 1 76 ? -10.375 -20.609 -1.763 1 96.31 76 VAL A N 1
ATOM 582 C CA . VAL A 1 76 ? -9.445 -20.562 -0.64 1 96.31 76 VAL A CA 1
ATOM 583 C C . VAL A 1 76 ? -8.102 -19.984 -1.102 1 96.31 76 VAL A C 1
ATOM 585 O O . VAL A 1 76 ? -7.48 -19.188 -0.391 1 96.31 76 VAL A O 1
ATOM 588 N N . ASP A 1 77 ? -7.676 -20.359 -2.32 1 94.75 77 ASP A N 1
ATOM 589 C CA . ASP A 1 77 ? -6.477 -19.781 -2.906 1 94.75 77 ASP A CA 1
ATOM 590 C C . ASP A 1 77 ? -6.617 -18.266 -3.059 1 94.75 77 ASP A C 1
ATOM 592 O O . ASP A 1 77 ? -5.703 -17.516 -2.725 1 94.75 77 ASP A O 1
ATOM 596 N N . GLY A 1 78 ? -7.781 -17.875 -3.592 1 96.5 78 GLY A N 1
ATOM 597 C CA . GLY A 1 78 ? -8.039 -16.453 -3.777 1 96.5 78 GLY A CA 1
ATOM 598 C C . GLY A 1 78 ? -8.008 -15.672 -2.482 1 96.5 78 GLY A C 1
ATOM 599 O O . GLY A 1 78 ? -7.434 -14.578 -2.426 1 96.5 78 GLY A O 1
ATOM 600 N N . LEU A 1 79 ? -8.609 -16.234 -1.476 1 97.56 79 LEU A N 1
ATOM 601 C CA . LEU A 1 79 ? -8.656 -15.602 -0.163 1 97.56 79 LEU A CA 1
ATOM 602 C C . LEU A 1 79 ? -7.25 -15.469 0.421 1 97.56 79 LEU A C 1
ATOM 604 O O . LEU A 1 79 ? -6.863 -14.383 0.864 1 97.56 79 LEU A O 1
ATOM 608 N N . LYS A 1 80 ? -6.48 -16.516 0.407 1 94.94 80 LYS A N 1
ATOM 609 C CA . LYS A 1 80 ? -5.145 -16.516 0.99 1 94.94 80 LYS A CA 1
ATOM 610 C C . LYS A 1 80 ? -4.219 -15.547 0.259 1 94.94 80 LYS A C 1
ATOM 612 O O . LYS A 1 80 ? -3.473 -14.797 0.892 1 94.94 80 LYS A O 1
ATOM 617 N N . LEU A 1 81 ? -4.297 -15.547 -1.027 1 94.56 81 LEU A N 1
ATOM 618 C CA . LEU A 1 81 ? -3.424 -14.68 -1.81 1 94.56 81 LEU A CA 1
ATOM 619 C C . LEU A 1 81 ? -3.859 -13.219 -1.689 1 94.56 81 LEU A C 1
ATOM 621 O O . LEU A 1 81 ? -3.02 -12.32 -1.619 1 94.56 81 LEU A O 1
ATOM 625 N N . GLY A 1 82 ? -5.168 -13.031 -1.703 1 96.44 82 GLY A N 1
ATOM 626 C CA . GLY A 1 82 ? -5.656 -11.68 -1.482 1 96.44 82 GLY A CA 1
ATOM 627 C C . GLY A 1 82 ? -5.191 -11.086 -0.166 1 96.44 82 GLY A C 1
ATOM 628 O O . GLY A 1 82 ? -4.664 -9.969 -0.133 1 96.44 82 GLY A O 1
ATOM 629 N N . VAL A 1 83 ? -5.273 -11.844 0.89 1 96.69 83 VAL A N 1
ATOM 630 C CA . VAL A 1 83 ? -4.867 -11.398 2.217 1 96.69 83 VAL A CA 1
ATOM 631 C C . VAL A 1 83 ? -3.346 -11.273 2.279 1 96.69 83 VAL A C 1
ATOM 633 O O . VAL A 1 83 ? -2.816 -10.336 2.879 1 96.69 83 VAL A O 1
ATOM 636 N N . GLY A 1 84 ? -2.674 -12.203 1.687 1 94.62 84 GLY A N 1
ATOM 637 C CA . GLY A 1 84 ? -1.222 -12.148 1.649 1 94.62 84 GLY A CA 1
ATOM 638 C C . GLY A 1 84 ? -0.691 -10.922 0.931 1 94.62 84 GLY A C 1
ATOM 639 O O . GLY A 1 84 ? 0.242 -10.266 1.406 1 94.62 84 GLY A O 1
ATOM 640 N N . LEU A 1 85 ? -1.25 -10.609 -0.172 1 96.12 85 LEU A N 1
ATOM 641 C CA . LEU A 1 85 ? -0.835 -9.438 -0.934 1 96.12 85 LEU A CA 1
ATOM 642 C C . LEU A 1 85 ? -1.152 -8.148 -0.173 1 96.12 85 LEU A C 1
ATOM 644 O O . LEU A 1 85 ? -0.389 -7.184 -0.232 1 96.12 85 LEU A O 1
ATOM 648 N N . TRP A 1 86 ? -2.256 -8.219 0.5 1 97.5 86 TRP A N 1
ATOM 649 C CA . TRP A 1 86 ? -2.566 -7.078 1.359 1 97.5 86 TRP A CA 1
ATOM 650 C C . TRP A 1 86 ? -1.5 -6.898 2.434 1 97.5 86 TRP A C 1
ATOM 652 O O . TRP A 1 86 ? -1.13 -5.77 2.766 1 97.5 86 TRP A O 1
ATOM 662 N N . CYS A 1 87 ? -1.069 -7.992 3.057 1 97.44 87 CYS A N 1
ATOM 663 C CA . CYS A 1 87 ? -0.028 -7.895 4.074 1 97.44 87 CYS A CA 1
ATOM 664 C C . CYS A 1 87 ? 1.2 -7.176 3.527 1 97.44 87 CYS A C 1
ATOM 666 O O . CYS A 1 87 ? 1.783 -6.328 4.207 1 97.44 87 CYS A O 1
ATOM 668 N N . LEU A 1 88 ? 1.557 -7.516 2.352 1 96.25 88 LEU A N 1
ATOM 669 C CA . LEU A 1 88 ? 2.689 -6.875 1.69 1 96.25 88 LEU A CA 1
ATOM 670 C C . LEU A 1 88 ? 2.453 -5.375 1.541 1 96.25 88 LEU A C 1
ATOM 672 O O . LEU A 1 88 ? 3.336 -4.57 1.85 1 96.25 88 LEU A O 1
ATOM 676 N N . THR A 1 89 ? 1.288 -5 1.086 1 95.19 89 THR A N 1
ATOM 677 C CA . THR A 1 89 ? 0.932 -3.604 0.859 1 95.19 89 THR A CA 1
ATOM 678 C C . THR A 1 89 ? 0.915 -2.828 2.174 1 95.19 89 THR A C 1
ATOM 680 O O . THR A 1 89 ? 1.36 -1.681 2.23 1 95.19 89 THR A O 1
ATOM 683 N N . SER A 1 90 ? 0.341 -3.482 3.182 1 97.38 90 SER A N 1
ATOM 684 C CA . SER A 1 90 ? 0.245 -2.834 4.484 1 97.38 90 SER A CA 1
ATOM 685 C C . SER A 1 90 ? 1.626 -2.568 5.074 1 97.38 90 SER A C 1
ATOM 687 O O . SER A 1 90 ? 1.867 -1.504 5.648 1 97.38 90 SER A O 1
ATOM 689 N N . MET A 1 91 ? 2.514 -3.475 4.922 1 97.75 91 MET A N 1
ATOM 690 C CA . MET A 1 91 ? 3.871 -3.324 5.441 1 97.75 91 MET A CA 1
ATOM 691 C C . MET A 1 91 ? 4.637 -2.26 4.664 1 97.75 91 MET A C 1
ATOM 693 O O . MET A 1 91 ? 5.359 -1.456 5.254 1 97.75 91 MET A O 1
ATOM 697 N N . LEU A 1 92 ? 4.445 -2.273 3.402 1 97 92 LEU A N 1
ATOM 698 C CA . LEU A 1 92 ? 5.148 -1.327 2.543 1 97 92 LEU A CA 1
ATOM 699 C C . LEU A 1 92 ? 4.68 0.101 2.809 1 97 92 LEU A C 1
ATOM 701 O O . LEU A 1 92 ? 5.461 1.047 2.684 1 97 92 LEU A O 1
ATOM 705 N N . GLY A 1 93 ? 3.459 0.259 3.221 1 97.44 93 GLY A N 1
ATOM 706 C CA . GLY A 1 93 ? 2.871 1.576 3.396 1 97.44 93 GLY A CA 1
ATOM 707 C C . GLY A 1 93 ? 3.033 2.121 4.805 1 97.44 93 GLY A C 1
ATOM 708 O O . GLY A 1 93 ? 2.781 3.301 5.051 1 97.44 93 GLY A O 1
ATOM 709 N N . PHE A 1 94 ? 3.551 1.336 5.703 1 97.88 94 PHE A N 1
ATOM 710 C CA . PHE A 1 94 ? 3.523 1.713 7.113 1 97.88 94 PHE A CA 1
ATOM 711 C C . PHE A 1 94 ? 4.652 2.684 7.438 1 97.88 94 PHE A C 1
ATOM 713 O O . PHE A 1 94 ? 4.441 3.68 8.133 1 97.88 94 PHE A O 1
ATOM 720 N N . PRO A 1 95 ? 5.875 2.557 6.902 1 96.88 95 PRO A N 1
ATOM 721 C CA . PRO A 1 95 ? 6.984 3.424 7.309 1 96.88 95 PRO A CA 1
ATOM 722 C C . PRO A 1 95 ? 6.727 4.895 6.984 1 96.88 95 PRO A C 1
ATOM 724 O O . PRO A 1 95 ? 6.93 5.762 7.84 1 96.88 95 PRO A O 1
ATOM 727 N N . PRO A 1 96 ? 6.219 5.234 5.773 1 96.44 96 PRO A N 1
ATOM 728 C CA . PRO A 1 96 ? 5.945 6.652 5.527 1 96.44 96 PRO A CA 1
ATOM 729 C C . PRO A 1 96 ? 4.992 7.258 6.555 1 96.44 96 PRO A C 1
ATOM 731 O O . PRO A 1 96 ? 5.113 8.438 6.902 1 96.44 96 PRO A O 1
ATOM 734 N N . VAL A 1 97 ? 4.047 6.43 7.016 1 96.69 97 VAL A N 1
ATOM 735 C CA . VAL A 1 97 ? 3.096 6.895 8.016 1 96.69 97 VAL A CA 1
ATOM 736 C C . VAL A 1 97 ? 3.842 7.289 9.289 1 96.69 97 VAL A C 1
ATOM 738 O O . VAL A 1 97 ? 3.561 8.328 9.891 1 96.69 97 VAL A O 1
ATOM 741 N N . LEU A 1 98 ? 4.797 6.57 9.688 1 95.94 98 LEU A N 1
ATOM 742 C CA . LEU A 1 98 ? 5.566 6.816 10.898 1 95.94 98 LEU A CA 1
ATOM 743 C C . LEU A 1 98 ? 6.5 8.008 10.727 1 95.94 98 LEU A C 1
ATOM 745 O O . LEU A 1 98 ? 6.578 8.875 11.602 1 95.94 98 LEU A O 1
ATOM 749 N N . PHE A 1 99 ? 7.176 8.094 9.609 1 94.94 99 PHE A N 1
ATOM 750 C CA . PHE A 1 99 ? 8.156 9.148 9.391 1 94.94 99 PHE A CA 1
ATOM 751 C C . PHE A 1 99 ? 7.461 10.5 9.203 1 94.94 99 PHE A C 1
ATOM 753 O O . PHE A 1 99 ? 7.996 11.539 9.594 1 94.94 99 PHE A O 1
ATOM 760 N N . ALA A 1 100 ? 6.281 10.438 8.672 1 94.56 100 ALA A N 1
ATOM 761 C CA . ALA A 1 100 ? 5.543 11.672 8.438 1 94.56 100 ALA A CA 1
ATOM 762 C C . ALA A 1 100 ? 4.668 12.023 9.633 1 94.56 100 ALA A C 1
ATOM 764 O O . ALA A 1 100 ? 3.924 13.008 9.602 1 94.56 100 ALA A O 1
ATOM 765 N N . HIS A 1 101 ? 4.648 11.211 10.695 1 93.62 101 HIS A N 1
ATOM 766 C CA . HIS A 1 101 ? 3.881 11.414 11.914 1 93.62 101 HIS A CA 1
ATOM 767 C C . HIS A 1 101 ? 2.385 11.477 11.617 1 93.62 101 HIS A C 1
ATOM 769 O O . HIS A 1 101 ? 1.675 12.32 12.172 1 93.62 101 HIS A O 1
ATOM 775 N N . ARG A 1 102 ? 2.018 10.633 10.688 1 94.62 102 ARG A N 1
ATOM 776 C CA . ARG A 1 102 ? 0.591 10.531 10.398 1 94.62 102 ARG A CA 1
ATOM 777 C C . ARG A 1 102 ? -0.105 9.617 11.406 1 94.62 102 ARG A C 1
ATOM 779 O O . ARG A 1 102 ? 0.546 8.812 12.07 1 94.62 102 ARG A O 1
ATOM 786 N N . SER A 1 103 ? -1.407 9.805 11.5 1 96.44 103 SER A N 1
ATOM 787 C CA . SER A 1 103 ? -2.201 9.031 12.453 1 96.44 103 SER A CA 1
ATOM 788 C C . SER A 1 103 ? -2.16 7.543 12.117 1 96.44 103 SER A C 1
ATOM 790 O O . SER A 1 103 ? -2.656 7.121 11.07 1 96.44 103 SER A O 1
ATOM 792 N N . VAL A 1 104 ? -1.661 6.781 13.062 1 96.56 104 VAL A N 1
ATOM 793 C CA . VAL A 1 104 ? -1.608 5.332 12.898 1 96.56 104 VAL A CA 1
ATOM 794 C C . VAL A 1 104 ? -3.021 4.758 12.945 1 96.56 104 VAL A C 1
ATOM 796 O O . VAL A 1 104 ? -3.326 3.785 12.25 1 96.56 104 VAL A O 1
ATOM 799 N N . ASP A 1 105 ? -3.926 5.383 13.703 1 96.88 105 ASP A N 1
ATOM 800 C CA . ASP A 1 105 ? -5.312 4.934 13.781 1 96.88 105 ASP A CA 1
ATOM 801 C C . ASP A 1 105 ? -6 5.023 12.422 1 96.88 105 ASP A C 1
ATOM 803 O O . ASP A 1 105 ? -6.719 4.105 12.023 1 96.88 105 ASP A O 1
ATOM 807 N N . VAL A 1 106 ? -5.801 6.145 11.82 1 97.56 106 VAL A N 1
ATOM 808 C CA . VAL A 1 106 ? -6.402 6.332 10.5 1 97.56 106 VAL A CA 1
ATOM 809 C C . VAL A 1 106 ? -5.852 5.285 9.531 1 97.56 106 VAL A C 1
ATOM 811 O O . VAL A 1 106 ? -6.609 4.672 8.781 1 97.56 106 VAL A O 1
ATOM 814 N N . TYR A 1 107 ? -4.543 5.066 9.625 1 98.25 107 TYR A N 1
ATOM 815 C CA . TYR A 1 107 ? -3.93 4.074 8.742 1 98.25 107 TYR A CA 1
ATOM 816 C C . TYR A 1 107 ? -4.535 2.697 8.969 1 98.25 107 TYR A C 1
ATOM 818 O O . TYR A 1 107 ? -4.836 1.979 8.016 1 98.25 107 TYR A O 1
ATOM 826 N N . VAL A 1 108 ? -4.711 2.309 10.18 1 98.38 108 VAL A N 1
ATOM 827 C CA . VAL A 1 108 ? -5.25 0.993 10.508 1 98.38 108 VAL A CA 1
ATOM 828 C C . VAL A 1 108 ? -6.676 0.873 9.977 1 98.38 108 VAL A C 1
ATOM 830 O O . VAL A 1 108 ? -7.051 -0.16 9.414 1 98.38 108 VAL A O 1
ATOM 833 N N . ILE A 1 109 ? -7.473 1.876 10.148 1 98.44 109 ILE A N 1
ATOM 834 C CA . ILE A 1 109 ? -8.836 1.86 9.641 1 98.44 109 ILE A CA 1
ATOM 835 C C . ILE A 1 109 ? -8.828 1.659 8.125 1 98.44 109 ILE A C 1
ATOM 837 O O . ILE A 1 109 ? -9.594 0.856 7.598 1 98.44 109 ILE A O 1
ATOM 841 N N . GLU A 1 110 ? -7.965 2.365 7.449 1 98.5 110 GLU A N 1
ATOM 842 C CA . GLU A 1 110 ? -7.867 2.271 5.996 1 98.5 110 GLU A CA 1
ATOM 843 C C . GLU A 1 110 ? -7.379 0.891 5.566 1 98.5 110 GLU A C 1
ATOM 845 O O . GLU A 1 110 ? -7.852 0.345 4.566 1 98.5 110 GLU A O 1
ATOM 850 N N . GLN A 1 111 ? -6.516 0.319 6.379 1 98.38 111 GLN A N 1
ATOM 851 C CA . GLN A 1 111 ? -5.973 -0.99 6.031 1 98.38 111 GLN A CA 1
ATOM 852 C C . GLN A 1 111 ? -6.996 -2.094 6.289 1 98.38 111 GLN A C 1
ATOM 854 O O . GLN A 1 111 ? -7.035 -3.092 5.566 1 98.38 111 GLN A O 1
ATOM 859 N N . VAL A 1 112 ? -7.789 -1.922 7.297 1 98.56 112 VAL A N 1
ATOM 860 C CA . VAL A 1 112 ? -8.844 -2.902 7.551 1 98.56 112 VAL A CA 1
ATOM 861 C C . VAL A 1 112 ? -9.82 -2.93 6.375 1 98.56 112 VAL A C 1
ATOM 863 O O . VAL A 1 112 ? -10.203 -4 5.906 1 98.56 112 VAL A O 1
ATOM 866 N N . HIS A 1 113 ? -10.203 -1.82 5.91 1 98.56 113 HIS A N 1
ATOM 867 C CA . HIS A 1 113 ? -11.039 -1.777 4.711 1 98.56 113 HIS A CA 1
ATOM 868 C C . HIS A 1 113 ? -10.352 -2.48 3.543 1 98.56 113 HIS A C 1
ATOM 870 O O . HIS A 1 113 ? -10.992 -3.246 2.814 1 98.56 113 HIS A O 1
ATOM 876 N N . ASN A 1 114 ? -9.078 -2.238 3.379 1 98.5 114 ASN A N 1
ATOM 877 C CA . ASN A 1 114 ? -8.32 -2.775 2.25 1 98.5 114 ASN A CA 1
ATOM 878 C C . ASN A 1 114 ? -8.242 -4.297 2.305 1 98.5 114 ASN A C 1
ATOM 880 O O . ASN A 1 114 ? -8.297 -4.965 1.269 1 98.5 114 ASN A O 1
ATOM 884 N N . VAL A 1 115 ? -8.062 -4.844 3.473 1 98.62 115 VAL A N 1
ATOM 885 C CA . VAL A 1 115 ? -7.938 -6.297 3.539 1 98.62 115 VA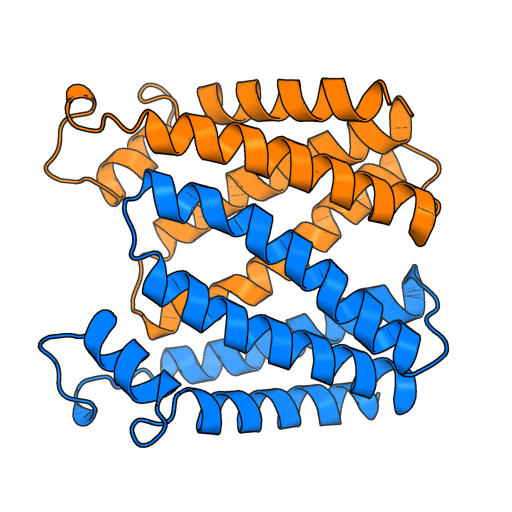L A CA 1
ATOM 886 C C . VAL A 1 115 ? -9.289 -6.941 3.227 1 98.62 115 VAL A C 1
ATOM 888 O O . VAL A 1 115 ? -9.344 -8.008 2.613 1 98.62 115 VAL A O 1
ATOM 891 N N . ILE A 1 116 ? -10.352 -6.336 3.693 1 98.69 116 ILE A N 1
ATOM 892 C CA . ILE A 1 116 ? -11.68 -6.848 3.363 1 98.69 116 ILE A CA 1
ATOM 893 C C . ILE A 1 116 ? -11.875 -6.832 1.85 1 98.69 116 ILE A C 1
ATOM 895 O O . ILE A 1 116 ? -12.305 -7.832 1.263 1 98.69 116 ILE A O 1
ATOM 899 N N . SER A 1 117 ? -11.508 -5.742 1.221 1 98.56 117 SER A N 1
ATOM 900 C CA . SER A 1 117 ? -11.68 -5.586 -0.22 1 98.56 117 SER A CA 1
ATOM 901 C C . SER A 1 117 ? -10.82 -6.586 -0.988 1 98.56 117 SER A C 1
ATOM 903 O O . SER A 1 117 ? -11.266 -7.164 -1.979 1 98.56 117 SER A O 1
ATOM 905 N N . MET A 1 118 ? -9.633 -6.789 -0.527 1 98.44 118 MET A N 1
ATOM 906 C CA . MET A 1 118 ? -8.719 -7.719 -1.187 1 98.44 118 MET A CA 1
ATOM 907 C C . MET A 1 118 ? -9.195 -9.156 -1.025 1 98.44 118 MET A C 1
ATOM 909 O O . MET A 1 118 ? -9.117 -9.953 -1.964 1 98.44 118 MET A O 1
ATOM 913 N N . ALA A 1 119 ? -9.602 -9.461 0.152 1 98.56 119 ALA A N 1
ATOM 914 C CA . ALA A 1 119 ? -10.109 -10.805 0.415 1 98.56 119 ALA A CA 1
ATOM 915 C C . ALA A 1 119 ? -11.312 -11.125 -0.47 1 98.56 119 ALA A C 1
ATOM 917 O O . ALA A 1 119 ? -11.352 -12.156 -1.137 1 98.56 119 ALA A O 1
ATOM 918 N N . VAL A 1 120 ? -12.258 -10.25 -0.495 1 98.75 120 VAL A N 1
ATOM 919 C CA . VAL A 1 120 ? -13.484 -10.445 -1.271 1 98.75 120 VAL A CA 1
ATOM 920 C C . VAL A 1 120 ? -13.141 -10.508 -2.758 1 98.75 120 VAL A C 1
ATOM 922 O O . VAL A 1 120 ? -13.656 -11.359 -3.484 1 98.75 120 VAL A O 1
ATOM 925 N N . SER A 1 121 ? -12.312 -9.609 -3.211 1 98.56 121 SER A N 1
ATOM 926 C CA . SER A 1 121 ? -11.922 -9.609 -4.617 1 98.56 121 SER A CA 1
ATOM 927 C C . SER A 1 121 ? -11.234 -10.914 -5.004 1 98.56 121 SER A C 1
ATOM 929 O O . SER A 1 121 ? -11.508 -11.477 -6.062 1 98.56 121 SER A O 1
ATOM 931 N N . GLY A 1 122 ? -10.305 -11.375 -4.121 1 98.31 122 GLY A N 1
ATOM 932 C CA . GLY A 1 122 ? -9.641 -12.641 -4.402 1 98.31 122 GLY A CA 1
ATOM 933 C C . GLY A 1 122 ? -10.602 -13.797 -4.551 1 98.31 122 GLY A C 1
ATOM 934 O O . GLY A 1 122 ? -10.492 -14.586 -5.496 1 98.31 122 GLY A O 1
ATOM 935 N N . VAL A 1 123 ? -11.523 -13.852 -3.65 1 98.62 123 VAL A N 1
ATOM 936 C CA . VAL A 1 123 ? -12.508 -14.93 -3.672 1 98.62 123 VAL A CA 1
ATOM 937 C C . VAL A 1 123 ? -13.359 -14.828 -4.934 1 98.62 123 VAL A C 1
ATOM 939 O O . VAL A 1 123 ? -13.578 -15.82 -5.625 1 98.62 123 VAL A O 1
ATOM 942 N N . CYS A 1 124 ? -13.859 -13.641 -5.258 1 98.69 124 CYS A N 1
ATOM 943 C CA . CYS A 1 124 ? -14.719 -13.438 -6.418 1 98.69 124 CYS A CA 1
ATOM 944 C C . CYS A 1 124 ? -13.992 -13.797 -7.707 1 98.69 124 CYS A C 1
ATOM 946 O O . CYS A 1 124 ? -14.539 -14.516 -8.547 1 98.69 124 CYS A O 1
ATOM 948 N N . ILE A 1 125 ? -12.805 -13.359 -7.867 1 98.38 125 ILE A N 1
ATOM 949 C CA . ILE A 1 125 ? -12.031 -13.523 -9.094 1 98.38 125 ILE A CA 1
ATOM 950 C C . ILE A 1 125 ? -11.773 -15.008 -9.352 1 98.38 125 ILE A C 1
ATOM 952 O O . ILE A 1 125 ? -11.953 -15.492 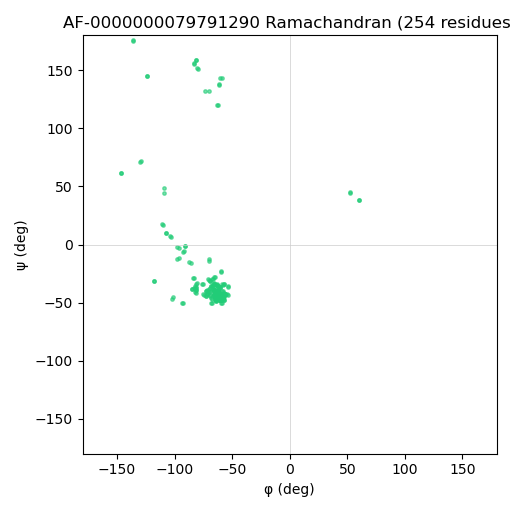-10.469 1 98.38 125 ILE A O 1
ATOM 956 N N . VAL A 1 126 ? -11.383 -15.703 -8.273 1 97.75 126 VAL A N 1
ATOM 957 C CA . VAL A 1 126 ? -10.953 -17.078 -8.477 1 97.75 126 VAL A CA 1
ATOM 958 C C . VAL A 1 126 ? -12.172 -18 -8.562 1 97.75 126 VAL A C 1
ATOM 960 O O . VAL A 1 126 ? -12.188 -18.953 -9.344 1 97.75 126 VAL A O 1
ATOM 963 N N . SER A 1 127 ? -13.195 -17.703 -7.855 1 97.31 127 SER A N 1
ATOM 964 C CA . SER A 1 127 ? -14.352 -18.594 -7.781 1 97.31 127 SER A CA 1
ATOM 965 C C . SER A 1 127 ? -15.266 -18.422 -8.984 1 97.31 127 SER A C 1
ATOM 967 O O . SER A 1 127 ? -15.898 -19.375 -9.438 1 97.31 127 SER A O 1
ATOM 969 N N . LEU A 1 128 ? -15.438 -17.203 -9.461 1 94.62 128 LEU A N 1
ATOM 970 C CA . LEU A 1 128 ? -16.422 -16.922 -10.5 1 94.62 128 LEU A CA 1
ATOM 971 C C . LEU A 1 128 ? -15.75 -16.75 -11.859 1 94.62 128 LEU A C 1
ATOM 973 O O . LEU A 1 128 ? -16.438 -16.672 -12.883 1 94.62 128 LEU A O 1
ATOM 977 N N . ARG A 1 129 ? -14.477 -17 -11.938 1 79 129 ARG A N 1
ATOM 978 C CA . ARG A 1 129 ? -13.641 -16.875 -13.133 1 79 129 ARG A CA 1
ATOM 979 C C . ARG A 1 129 ? -14.094 -15.703 -14 1 79 129 ARG A C 1
ATOM 981 O O . ARG A 1 129 ? -15.297 -15.461 -14.148 1 79 129 ARG A O 1
ATOM 988 N N . MET B 1 1 ? 18.875 -17.344 1.428 1 89.75 1 MET B N 1
ATOM 989 C CA . MET B 1 1 ? 18.812 -16.438 2.562 1 89.75 1 MET B CA 1
ATOM 990 C C . MET B 1 1 ? 19.75 -15.25 2.361 1 89.75 1 MET B C 1
ATOM 992 O O . MET B 1 1 ? 19.422 -14.117 2.729 1 89.75 1 MET B O 1
ATOM 996 N N . ILE B 1 2 ? 20.734 -15.422 1.581 1 95.62 2 ILE B N 1
ATOM 997 C CA . ILE B 1 2 ? 21.672 -14.328 1.302 1 95.62 2 ILE B CA 1
ATOM 998 C C . ILE B 1 2 ? 20.953 -13.211 0.556 1 95.62 2 ILE B C 1
ATOM 1000 O O . ILE B 1 2 ? 21.156 -12.031 0.84 1 95.62 2 ILE B O 1
ATOM 1004 N N . GLY B 1 3 ? 20.062 -13.5 -0.384 1 98 3 GLY B N 1
ATOM 1005 C CA . GLY B 1 3 ? 19.297 -12.516 -1.139 1 98 3 GLY B CA 1
ATOM 1006 C C . GLY B 1 3 ? 18.469 -11.609 -0.26 1 98 3 GLY B C 1
ATOM 1007 O O . GLY B 1 3 ? 18.344 -10.414 -0.527 1 98 3 GLY B O 1
ATOM 1008 N N . CYS B 1 4 ? 17.984 -12.172 0.794 1 98.38 4 CYS B N 1
ATOM 1009 C CA . CYS B 1 4 ? 17.172 -11.398 1.719 1 98.38 4 CYS B CA 1
ATOM 1010 C C . CYS B 1 4 ? 18.031 -10.406 2.5 1 98.38 4 CYS B C 1
ATOM 1012 O O . CYS B 1 4 ? 17.625 -9.258 2.693 1 98.38 4 CYS B O 1
ATOM 1014 N N . VAL B 1 5 ? 19.156 -10.875 2.93 1 98.44 5 VAL B N 1
ATOM 1015 C CA . VAL B 1 5 ? 20.047 -10.008 3.691 1 98.44 5 VAL B CA 1
ATOM 1016 C C . VAL B 1 5 ? 20.484 -8.836 2.82 1 98.44 5 VAL B C 1
ATOM 1018 O O . VAL B 1 5 ? 20.453 -7.68 3.256 1 98.44 5 VAL B O 1
ATOM 1021 N N . VAL B 1 6 ? 20.875 -9.094 1.621 1 98.69 6 VAL B N 1
ATOM 1022 C CA . VAL B 1 6 ? 21.312 -8.055 0.7 1 98.69 6 VAL B CA 1
ATOM 1023 C C . VAL B 1 6 ? 20.172 -7.098 0.405 1 98.69 6 VAL B C 1
ATOM 1025 O O . VAL B 1 6 ? 20.375 -5.883 0.311 1 98.69 6 VAL B O 1
ATOM 1028 N N . ALA B 1 7 ? 18.984 -7.66 0.227 1 98.81 7 ALA B N 1
ATOM 1029 C CA . ALA B 1 7 ? 17.812 -6.824 -0.033 1 98.81 7 ALA B CA 1
ATOM 1030 C C . ALA B 1 7 ? 17.562 -5.867 1.127 1 98.81 7 ALA B C 1
ATOM 1032 O O . ALA B 1 7 ? 17.344 -4.672 0.917 1 98.81 7 ALA B O 1
ATOM 1033 N N . VAL B 1 8 ? 17.578 -6.383 2.324 1 98.56 8 VAL B N 1
ATOM 1034 C CA . VAL B 1 8 ? 17.328 -5.566 3.506 1 98.56 8 VAL B CA 1
ATOM 1035 C C . VAL B 1 8 ? 18.359 -4.449 3.604 1 98.56 8 VAL B C 1
ATOM 1037 O O . VAL B 1 8 ? 18.016 -3.287 3.816 1 98.56 8 VAL B O 1
ATOM 1040 N N . ILE B 1 9 ? 19.594 -4.742 3.463 1 98.5 9 ILE B N 1
ATOM 1041 C CA . ILE B 1 9 ? 20.672 -3.764 3.541 1 98.5 9 ILE B CA 1
ATOM 1042 C C . ILE B 1 9 ? 20.531 -2.75 2.408 1 98.5 9 ILE B C 1
ATOM 1044 O O . ILE B 1 9 ? 20.703 -1.547 2.617 1 98.5 9 ILE B O 1
ATOM 1048 N N . SER B 1 10 ? 20.281 -3.203 1.228 1 98.69 10 SER B N 1
ATOM 1049 C CA . SER B 1 10 ? 20.094 -2.316 0.085 1 98.69 10 SER B CA 1
ATOM 1050 C C . SER B 1 10 ? 18.969 -1.321 0.338 1 98.69 10 SER B C 1
ATOM 1052 O O . SER B 1 10 ? 19.094 -0.138 0.014 1 98.69 10 SER B O 1
ATOM 1054 N N . ASN B 1 11 ? 17.875 -1.818 0.933 1 98.5 11 ASN B N 1
ATOM 1055 C CA . ASN B 1 11 ? 16.75 -0.932 1.202 1 98.5 11 ASN B CA 1
ATOM 1056 C C . ASN B 1 11 ? 17.125 0.171 2.188 1 98.5 11 ASN B C 1
ATOM 1058 O O . ASN B 1 11 ? 16.625 1.292 2.094 1 98.5 11 ASN B O 1
ATOM 1062 N N . PHE B 1 12 ? 17.938 -0.157 3.111 1 96.81 12 PHE B N 1
ATOM 1063 C CA . PHE B 1 12 ? 18.406 0.851 4.059 1 96.81 12 PHE B CA 1
ATOM 1064 C C . PHE B 1 12 ? 19.234 1.915 3.354 1 96.81 12 PHE B C 1
ATOM 1066 O O . PHE B 1 12 ? 19.062 3.109 3.602 1 96.81 12 PHE B O 1
ATOM 1073 N N . ILE B 1 13 ? 20.109 1.506 2.521 1 98.12 13 ILE B N 1
ATOM 1074 C CA . ILE B 1 13 ? 20.953 2.422 1.775 1 98.12 13 ILE B CA 1
ATOM 1075 C C . ILE B 1 13 ? 20.109 3.279 0.841 1 98.12 13 ILE B C 1
ATOM 1077 O O . ILE B 1 13 ? 20.281 4.496 0.771 1 98.12 13 ILE B O 1
ATOM 1081 N N . ILE B 1 14 ? 19.203 2.678 0.163 1 98.31 14 ILE B N 1
ATOM 1082 C CA . ILE B 1 14 ? 18.312 3.383 -0.753 1 98.31 14 ILE B CA 1
ATOM 1083 C C . ILE B 1 14 ? 17.5 4.434 0.012 1 98.31 14 ILE B C 1
ATOM 1085 O O . ILE B 1 14 ? 17.375 5.574 -0.439 1 98.31 14 ILE B O 1
ATOM 1089 N N . GLY B 1 15 ? 16.938 4.023 1.142 1 97.12 15 GLY B N 1
ATOM 1090 C CA . GLY B 1 15 ? 16.203 4.965 1.961 1 97.12 15 GLY B CA 1
ATOM 1091 C C . GLY B 1 15 ? 17.047 6.137 2.434 1 97.12 15 GLY B C 1
ATOM 1092 O O . GLY B 1 15 ? 16.609 7.285 2.373 1 97.12 15 GLY B O 1
ATOM 1093 N N . ALA B 1 16 ? 18.234 5.867 2.914 1 95.31 16 ALA B N 1
ATOM 1094 C CA . ALA B 1 16 ? 19.141 6.898 3.414 1 95.31 16 ALA B CA 1
ATOM 1095 C C . ALA B 1 16 ? 19.5 7.891 2.311 1 95.31 16 ALA B C 1
ATOM 1097 O O . ALA B 1 16 ? 19.562 9.094 2.551 1 95.31 16 ALA B O 1
ATOM 1098 N N . LEU B 1 17 ? 19.656 7.414 1.143 1 97.56 17 LEU B N 1
ATOM 1099 C CA . LEU B 1 17 ? 20.047 8.273 0.032 1 97.56 17 LEU B CA 1
ATOM 1100 C C . LEU B 1 17 ? 18.844 9.008 -0.541 1 97.56 17 LEU B C 1
ATOM 1102 O O . LEU B 1 17 ? 18.922 10.203 -0.84 1 97.56 17 LEU B O 1
ATOM 1106 N N . TYR B 1 18 ? 17.781 8.312 -0.651 1 98 18 TYR B N 1
ATOM 1107 C CA . TYR B 1 18 ? 16.578 8.852 -1.281 1 98 18 TYR B CA 1
ATOM 1108 C C . TYR B 1 18 ? 15.961 9.961 -0.431 1 98 18 TYR B C 1
ATOM 1110 O O . TYR B 1 18 ? 15.477 10.961 -0.962 1 98 18 TYR B O 1
ATOM 1118 N N . TYR B 1 19 ? 16.031 9.828 0.892 1 95.81 19 TYR B N 1
ATOM 1119 C CA . TYR B 1 19 ? 15.367 10.781 1.782 1 95.81 19 TYR B CA 1
ATOM 1120 C C . TYR B 1 19 ? 16.375 11.688 2.467 1 95.81 19 TYR B C 1
ATOM 1122 O O . TYR B 1 19 ? 16.047 12.422 3.393 1 95.81 19 TYR B O 1
ATOM 1130 N N . HIS B 1 20 ? 17.547 11.562 1.977 1 94.62 20 HIS B N 1
ATOM 1131 C CA . HIS B 1 20 ? 18.562 12.469 2.5 1 94.62 20 HIS B CA 1
ATOM 1132 C C . HIS B 1 20 ? 18.203 13.922 2.229 1 94.62 20 HIS B C 1
ATOM 1134 O O . HIS B 1 20 ? 17.703 14.25 1.148 1 94.62 20 HIS B O 1
ATOM 1140 N N . PRO B 1 21 ? 18.406 14.781 3.232 1 91.31 21 PRO B N 1
ATOM 1141 C CA . PRO B 1 21 ? 18.031 16.188 3.064 1 91.31 21 PRO B CA 1
ATOM 1142 C C . PRO B 1 21 ? 18.75 16.859 1.905 1 91.31 21 PRO B C 1
ATOM 1144 O O . PRO B 1 21 ? 18.297 17.891 1.396 1 91.31 21 PRO B O 1
ATOM 1147 N N . LYS B 1 22 ? 19.938 16.406 1.426 1 94.12 22 LYS B N 1
ATOM 1148 C CA . LYS B 1 22 ? 20.688 16.984 0.32 1 94.12 22 LYS B CA 1
ATOM 1149 C C . LYS B 1 22 ? 20.219 16.438 -1.021 1 94.12 22 LYS B C 1
ATOM 1151 O O . LYS B 1 22 ? 20.531 16.984 -2.074 1 94.12 22 LYS B O 1
ATOM 1156 N N . SER B 1 23 ? 19.469 15.328 -0.993 1 96.38 23 SER B N 1
ATOM 1157 C CA . SER B 1 23 ? 18.922 14.789 -2.234 1 96.38 23 SER B CA 1
ATOM 1158 C C . SER B 1 23 ? 17.672 15.547 -2.65 1 96.38 23 SER B C 1
ATOM 1160 O O . SER B 1 23 ? 16.906 16.016 -1.799 1 96.38 23 SER B O 1
ATOM 1162 N N . PRO B 1 24 ? 17.438 15.57 -4.016 1 97 24 PRO B N 1
ATOM 1163 C CA . PRO B 1 24 ? 16.234 16.281 -4.477 1 97 24 PRO B CA 1
ATOM 1164 C C . PRO B 1 24 ? 14.953 15.68 -3.904 1 97 24 PRO B C 1
ATOM 1166 O O . PRO B 1 24 ? 14.086 16.422 -3.436 1 97 24 PRO B O 1
ATOM 1169 N N . SER B 1 25 ? 14.758 14.406 -3.896 1 97.62 25 SER B N 1
ATOM 1170 C CA . SER B 1 25 ? 13.562 13.758 -3.369 1 97.62 25 SER B CA 1
ATOM 1171 C C . SER B 1 25 ? 13.414 14 -1.87 1 97.62 25 SER B C 1
ATOM 1173 O O . SER B 1 25 ? 12.32 14.281 -1.385 1 97.62 25 SER B O 1
ATOM 1175 N N . GLY B 1 26 ? 14.492 13.875 -1.164 1 95.88 26 GLY B N 1
ATOM 1176 C CA . GLY B 1 26 ? 14.461 14.102 0.272 1 95.88 26 GLY B CA 1
ATOM 1177 C C . GLY B 1 26 ? 14.102 15.531 0.644 1 95.88 26 GLY B C 1
ATOM 1178 O O . GLY B 1 26 ? 13.312 15.758 1.568 1 95.88 26 GLY B O 1
ATOM 1179 N N . ARG B 1 27 ? 14.609 16.5 -0.061 1 94.75 27 ARG B N 1
ATOM 1180 C CA . ARG B 1 27 ? 14.336 17.906 0.194 1 94.75 27 ARG B CA 1
ATOM 1181 C C . ARG B 1 27 ? 12.859 18.234 -0.043 1 94.75 27 ARG B C 1
ATOM 1183 O O . ARG B 1 27 ? 12.227 18.906 0.776 1 94.75 27 ARG B O 1
ATOM 1190 N N . VAL B 1 28 ? 12.43 17.75 -1.157 1 96.12 28 VAL B N 1
ATOM 1191 C CA . VAL B 1 28 ? 11.039 18.031 -1.511 1 96.12 28 VAL B CA 1
ATOM 1192 C C . VAL B 1 28 ? 10.102 17.359 -0.519 1 96.12 28 VAL B C 1
ATOM 1194 O O . VAL B 1 28 ? 9.117 17.953 -0.077 1 96.12 28 VAL B O 1
ATOM 1197 N N . TRP B 1 29 ? 10.406 16.156 -0.173 1 96.69 29 TRP B N 1
ATOM 1198 C CA . TRP B 1 29 ? 9.594 15.414 0.788 1 96.69 29 TRP B CA 1
ATOM 1199 C C . TRP B 1 29 ? 9.539 16.141 2.129 1 96.69 29 TRP B C 1
ATOM 1201 O O . TRP B 1 29 ? 8.461 16.359 2.688 1 96.69 29 TRP B O 1
ATOM 1211 N N . LEU B 1 30 ? 10.711 16.562 2.596 1 94.06 30 LEU B N 1
ATOM 1212 C CA . LEU B 1 30 ? 10.797 17.234 3.887 1 94.06 30 LEU B CA 1
ATOM 1213 C C . LEU B 1 30 ? 10.008 18.531 3.871 1 94.06 30 LEU B C 1
ATOM 1215 O O . LEU B 1 30 ? 9.289 18.844 4.828 1 94.06 30 LEU B O 1
ATOM 1219 N N . LYS B 1 31 ? 10.148 19.234 2.826 1 94.12 31 LYS B N 1
ATOM 1220 C CA . LYS B 1 31 ? 9.477 20.531 2.717 1 94.12 31 LYS B CA 1
ATOM 1221 C C . LYS B 1 31 ? 7.961 20.359 2.674 1 94.12 31 LYS B C 1
ATOM 1223 O O . LYS B 1 31 ? 7.219 21.188 3.201 1 94.12 31 LYS B O 1
ATOM 1228 N N . ARG B 1 32 ? 7.492 19.312 2.098 1 95.44 32 ARG B N 1
ATOM 1229 C CA . ARG B 1 32 ? 6.055 19.078 1.95 1 95.44 32 ARG B CA 1
ATOM 1230 C C . ARG B 1 32 ? 5.461 18.5 3.223 1 95.44 32 ARG B C 1
ATOM 1232 O O . ARG B 1 32 ? 4.324 18.797 3.584 1 95.44 32 ARG B O 1
ATOM 1239 N N . VAL B 1 33 ? 6.168 17.688 3.881 1 94.81 33 VAL B N 1
ATOM 1240 C CA . VAL B 1 33 ? 5.664 16.984 5.055 1 94.81 33 VAL B CA 1
ATOM 1241 C C . VAL B 1 33 ? 5.824 17.875 6.293 1 94.81 33 VAL B C 1
ATOM 1243 O O . VAL B 1 33 ? 4.953 17.891 7.164 1 94.81 33 VAL B O 1
ATOM 1246 N N . PHE B 1 34 ? 6.922 18.578 6.34 1 93.5 34 PHE B N 1
ATOM 1247 C CA . PHE B 1 34 ? 7.215 19.422 7.488 1 93.5 34 PHE B CA 1
ATOM 1248 C C . PHE B 1 34 ? 7.594 20.828 7.047 1 93.5 34 PHE B C 1
ATOM 1250 O O . PHE B 1 34 ? 8.727 21.266 7.254 1 93.5 34 PHE B O 1
ATOM 1257 N N . PRO B 1 35 ? 6.66 21.531 6.59 1 90.94 35 PRO B N 1
ATOM 1258 C CA . PRO B 1 35 ? 6.984 22.844 6.027 1 90.94 35 PRO B CA 1
ATOM 1259 C C . PRO B 1 35 ? 7.535 23.812 7.07 1 90.94 35 PRO B C 1
ATOM 1261 O O . PRO B 1 35 ? 8.336 24.703 6.738 1 90.94 35 PRO B O 1
ATOM 1264 N N . ASP B 1 36 ? 7.215 23.719 8.289 1 89.31 36 ASP B N 1
ATOM 1265 C CA . ASP B 1 36 ? 7.598 24.688 9.297 1 89.31 36 ASP B CA 1
ATOM 1266 C C . ASP B 1 36 ? 8.625 24.109 10.266 1 89.31 36 ASP B C 1
ATOM 1268 O O . ASP B 1 36 ? 8.844 24.656 11.352 1 89.31 36 ASP B O 1
ATOM 1272 N N . LYS B 1 37 ? 9.234 23.062 9.898 1 84.69 37 LYS B N 1
ATOM 1273 C CA . LYS B 1 37 ? 10.203 22.438 10.797 1 84.69 37 LYS B CA 1
ATOM 1274 C C . LYS B 1 37 ? 11.57 22.297 10.125 1 84.69 37 LYS B C 1
ATOM 1276 O O . LYS B 1 37 ? 11.656 22.156 8.906 1 84.69 37 LYS B O 1
ATOM 1281 N N . SER B 1 38 ? 12.523 22.453 10.984 1 81.44 38 SER B N 1
ATOM 1282 C CA . SER B 1 38 ? 13.883 22.188 10.516 1 81.44 38 SER B CA 1
ATOM 1283 C C . SER B 1 38 ? 14.195 20.703 10.586 1 81.44 38 SER B C 1
ATOM 1285 O O . SER B 1 38 ? 13.57 19.953 11.344 1 81.44 38 SER B O 1
ATOM 1287 N N . VAL B 1 39 ? 15.148 20.297 9.742 1 77.75 39 VAL B N 1
ATOM 1288 C CA . VAL B 1 39 ? 15.57 18.906 9.688 1 77.75 39 VAL B CA 1
ATOM 1289 C C . VAL B 1 39 ? 15.961 18.422 11.086 1 77.75 39 VAL B C 1
ATOM 1291 O O . VAL B 1 39 ? 15.672 17.281 11.461 1 77.75 39 VAL B O 1
ATOM 1294 N N . ASN B 1 40 ? 16.516 19.234 11.805 1 75.75 40 ASN B N 1
ATOM 1295 C CA . ASN B 1 40 ? 16.969 18.891 13.148 1 75.75 40 ASN B CA 1
ATOM 1296 C C . ASN B 1 40 ? 15.797 18.672 14.102 1 75.75 40 ASN B C 1
ATOM 1298 O O . ASN B 1 40 ? 15.953 18.062 15.148 1 75.75 40 ASN B O 1
ATOM 1302 N N . ASP B 1 41 ? 14.742 19.047 13.734 1 76.62 41 ASP B N 1
ATOM 1303 C CA . ASP B 1 41 ? 13.555 18.984 14.578 1 76.62 41 ASP B CA 1
ATOM 1304 C C . ASP B 1 41 ? 12.742 17.734 14.289 1 76.62 41 ASP B C 1
ATOM 1306 O O . ASP B 1 41 ? 11.734 17.469 14.961 1 76.62 41 ASP B O 1
ATOM 1310 N N . ILE B 1 42 ? 13.172 17.016 13.375 1 73.06 42 ILE B N 1
ATOM 1311 C CA . ILE B 1 42 ? 12.336 15.914 12.922 1 73.06 42 ILE B CA 1
ATOM 1312 C C . ILE B 1 42 ? 12.945 14.586 13.367 1 73.06 42 ILE B C 1
ATOM 1314 O O . ILE B 1 42 ? 12.367 13.516 13.148 1 73.06 42 ILE B O 1
ATOM 1318 N N . GLU B 1 43 ? 13.359 14.555 14.547 1 66.12 43 GLU B N 1
ATOM 1319 C CA . GLU B 1 43 ? 13.945 13.305 15.016 1 66.12 43 GLU B CA 1
ATOM 1320 C C . GLU B 1 43 ? 12.891 12.219 15.172 1 66.12 43 GLU B C 1
ATOM 1322 O O . GLU B 1 43 ? 11.789 12.484 15.656 1 66.12 43 GLU B O 1
ATOM 1327 N N . ASN B 1 44 ? 13.102 11.07 14.688 1 76.88 44 ASN B N 1
ATOM 1328 C CA . ASN B 1 44 ? 12.133 9.992 14.828 1 76.88 44 ASN B CA 1
ATOM 1329 C C . ASN B 1 44 ? 12.812 8.633 14.945 1 76.88 44 ASN B C 1
ATOM 1331 O O . ASN B 1 44 ? 12.609 7.758 14.102 1 76.88 44 ASN B O 1
ATOM 1335 N N . SER B 1 45 ? 13.609 8.484 15.992 1 80.75 45 SER B N 1
ATOM 1336 C CA . SER B 1 45 ? 14.359 7.254 16.219 1 80.75 45 SER B CA 1
ATOM 1337 C C . SER B 1 45 ? 13.43 6.047 16.281 1 80.75 45 SER B C 1
ATOM 1339 O O . SER B 1 45 ? 13.75 4.977 15.766 1 80.75 45 SER B O 1
ATOM 1341 N N . ALA B 1 46 ? 12.375 6.234 16.938 1 89.56 46 ALA B N 1
ATOM 1342 C CA . ALA B 1 46 ? 11.422 5.137 17.031 1 89.56 46 ALA B CA 1
ATOM 1343 C C . ALA B 1 46 ? 10.953 4.695 15.648 1 89.56 46 ALA B C 1
ATOM 1345 O O . ALA B 1 46 ? 10.828 3.498 15.375 1 89.56 46 ALA B O 1
ATOM 1346 N N . ALA B 1 47 ? 10.727 5.641 14.75 1 92.62 47 ALA B N 1
ATOM 1347 C CA . ALA B 1 47 ? 10.312 5.336 13.383 1 92.62 47 ALA B CA 1
ATOM 1348 C C . ALA B 1 47 ? 11.391 4.535 12.656 1 92.62 47 ALA B C 1
ATOM 1350 O O . ALA B 1 47 ? 11.078 3.621 11.891 1 92.62 47 ALA B O 1
ATOM 1351 N N . VAL B 1 48 ? 12.602 4.812 12.945 1 93.25 48 VAL B N 1
ATOM 1352 C CA . VAL B 1 48 ? 13.703 4.105 12.312 1 93.25 48 VAL B CA 1
ATOM 1353 C C . VAL B 1 48 ? 13.711 2.646 12.758 1 93.25 48 VAL B C 1
ATOM 1355 O O . VAL B 1 48 ? 13.805 1.737 11.93 1 93.25 48 VAL B O 1
ATOM 1358 N N . GLY B 1 49 ? 13.641 2.451 14.047 1 95 49 GLY B N 1
ATOM 1359 C CA . GLY B 1 49 ? 13.625 1.092 14.562 1 95 49 GLY B CA 1
ATOM 1360 C C . GLY B 1 49 ? 12.492 0.252 14.008 1 95 49 GLY B C 1
ATOM 1361 O O . GLY B 1 49 ? 12.703 -0.884 13.578 1 95 49 GLY B O 1
ATOM 1362 N N . VAL B 1 50 ? 11.32 0.768 14.008 1 95.94 50 VAL B N 1
ATOM 1363 C CA . VAL B 1 50 ? 10.156 0.048 13.5 1 95.94 50 VAL B CA 1
ATOM 1364 C C . VAL B 1 50 ? 10.336 -0.237 12.016 1 95.94 50 VAL B C 1
ATOM 1366 O O . VAL B 1 50 ? 9.977 -1.313 11.531 1 95.94 50 VAL B O 1
ATOM 1369 N N . THR B 1 51 ? 10.844 0.727 11.297 1 96.31 51 THR B N 1
ATOM 1370 C CA . THR B 1 51 ? 11.039 0.59 9.852 1 96.31 51 THR B CA 1
ATOM 1371 C C . THR B 1 51 ? 12.016 -0.541 9.547 1 96.31 51 THR B C 1
ATOM 1373 O O . THR B 1 51 ? 11.852 -1.252 8.547 1 96.31 51 THR B O 1
ATOM 1376 N N . ILE B 1 52 ? 13.023 -0.707 10.391 1 96.06 52 ILE B N 1
ATOM 1377 C CA . ILE B 1 52 ? 13.977 -1.798 10.203 1 96.06 52 ILE B CA 1
ATOM 1378 C C . ILE B 1 52 ? 13.258 -3.139 10.344 1 96.06 52 ILE B C 1
ATOM 1380 O O . ILE B 1 52 ? 13.414 -4.023 9.5 1 96.06 52 ILE B O 1
ATOM 1384 N N . VAL B 1 53 ? 12.492 -3.254 11.328 1 97.88 53 VAL B N 1
ATOM 1385 C CA . VAL B 1 53 ? 11.758 -4.492 11.586 1 97.88 53 VAL B CA 1
ATOM 1386 C C . VAL B 1 53 ? 10.766 -4.754 10.453 1 97.88 53 VAL B C 1
ATOM 1388 O O . VAL B 1 53 ? 10.672 -5.879 9.953 1 97.88 53 VAL B O 1
ATOM 1391 N N . VAL B 1 54 ? 10.047 -3.756 10.078 1 98.25 54 VAL B N 1
ATOM 1392 C CA . VAL B 1 54 ? 9.047 -3.881 9.023 1 98.25 54 VAL B CA 1
ATOM 1393 C C . VAL B 1 54 ? 9.727 -4.273 7.711 1 98.25 54 VAL B C 1
ATOM 1395 O O . VAL B 1 54 ? 9.188 -5.074 6.945 1 98.25 54 VAL B O 1
ATOM 1398 N N . ASN B 1 55 ? 10.844 -3.701 7.48 1 98.25 55 ASN B N 1
ATOM 1399 C CA . ASN B 1 55 ? 11.578 -4.023 6.258 1 98.25 55 ASN B CA 1
ATOM 1400 C C . ASN B 1 55 ? 12.016 -5.484 6.238 1 98.25 55 ASN B C 1
ATOM 1402 O O . ASN B 1 55 ? 11.961 -6.141 5.195 1 98.25 55 ASN B O 1
ATOM 1406 N N . ILE B 1 56 ? 12.508 -5.938 7.285 1 98.56 56 ILE B N 1
ATOM 1407 C CA . ILE B 1 56 ? 12.891 -7.344 7.375 1 98.56 56 ILE B CA 1
ATOM 1408 C C . ILE B 1 56 ? 11.68 -8.227 7.098 1 98.56 56 ILE B C 1
ATOM 1410 O O . ILE B 1 56 ? 11.758 -9.18 6.312 1 98.56 56 ILE B O 1
ATOM 1414 N N . MET B 1 57 ? 10.547 -7.934 7.711 1 98.69 57 MET B N 1
ATOM 1415 C CA . MET B 1 57 ? 9.32 -8.703 7.508 1 98.69 57 MET B CA 1
ATOM 1416 C C . MET B 1 57 ? 8.867 -8.617 6.055 1 98.69 57 MET B C 1
ATOM 1418 O O . MET B 1 57 ? 8.414 -9.617 5.484 1 98.69 57 MET B O 1
ATOM 1422 N N . LEU B 1 58 ? 8.945 -7.461 5.523 1 98.12 58 LEU B N 1
ATOM 1423 C CA . LEU B 1 58 ? 8.539 -7.242 4.141 1 98.12 58 LEU B CA 1
ATOM 1424 C C . LEU B 1 58 ? 9.367 -8.102 3.193 1 98.12 58 LEU B C 1
ATOM 1426 O O . LEU B 1 58 ? 8.828 -8.742 2.291 1 98.12 58 LEU B O 1
ATOM 1430 N N . VAL B 1 59 ? 10.664 -8.094 3.383 1 98.44 59 VAL B N 1
ATOM 1431 C CA . VAL B 1 59 ? 11.562 -8.844 2.508 1 98.44 59 VAL B CA 1
ATOM 1432 C C . VAL B 1 59 ? 11.305 -10.344 2.67 1 98.44 59 VAL B C 1
ATOM 1434 O O . VAL B 1 59 ? 11.32 -11.086 1.688 1 98.44 59 VAL B O 1
ATOM 1437 N N . LEU B 1 60 ? 11.062 -10.758 3.867 1 98.06 60 LEU B N 1
ATOM 1438 C CA . LEU B 1 60 ? 10.766 -12.172 4.094 1 98.06 60 LEU B CA 1
ATOM 1439 C C . LEU B 1 60 ? 9.445 -12.562 3.441 1 98.06 60 LEU B C 1
ATOM 1441 O O . LEU B 1 60 ? 9.328 -13.656 2.883 1 98.06 60 LEU B O 1
ATOM 1445 N N . LEU B 1 61 ? 8.5 -11.734 3.592 1 97.44 61 LEU B N 1
ATOM 1446 C CA . LEU B 1 61 ? 7.219 -12 2.939 1 97.44 61 LEU B CA 1
ATOM 1447 C C . LEU B 1 61 ? 7.375 -12.008 1.422 1 97.44 61 LEU B C 1
ATOM 1449 O O . LEU B 1 61 ? 6.793 -12.852 0.738 1 97.44 61 LEU B O 1
ATOM 1453 N N . LEU B 1 62 ? 8.102 -11.117 0.944 1 96.94 62 LEU B N 1
ATOM 1454 C CA . LEU B 1 62 ? 8.344 -11.055 -0.492 1 96.94 62 LEU B CA 1
ATOM 1455 C C . LEU B 1 62 ? 9.062 -12.305 -0.979 1 96.94 62 LEU B C 1
ATOM 1457 O O . LEU B 1 62 ? 8.758 -12.82 -2.057 1 96.94 62 LEU B O 1
ATOM 1461 N N . ARG B 1 63 ? 9.992 -12.727 -0.156 1 97.25 63 ARG B N 1
ATOM 1462 C CA . ARG B 1 63 ? 10.672 -13.969 -0.502 1 97.25 63 ARG B CA 1
ATOM 1463 C C . ARG B 1 63 ? 9.68 -15.125 -0.586 1 97.25 63 ARG B C 1
ATOM 1465 O O . ARG B 1 63 ? 9.742 -15.93 -1.518 1 97.25 63 ARG B O 1
ATOM 1472 N N . PHE B 1 64 ? 8.867 -15.234 0.376 1 95.5 64 PHE B N 1
ATOM 1473 C CA . PHE B 1 64 ? 7.859 -16.281 0.38 1 95.5 64 PHE B CA 1
ATOM 1474 C C . PHE B 1 64 ? 6.992 -16.203 -0.871 1 95.5 64 PHE B C 1
ATOM 1476 O O . PHE B 1 64 ? 6.719 -17.234 -1.508 1 95.5 64 PHE B O 1
ATOM 1483 N N . ILE B 1 65 ? 6.621 -15.055 -1.229 1 93.06 65 ILE B N 1
ATOM 1484 C CA . ILE B 1 65 ? 5.758 -14.844 -2.389 1 93.06 65 ILE B CA 1
ATOM 1485 C C . ILE B 1 65 ? 6.516 -15.203 -3.664 1 93.06 65 ILE B C 1
ATOM 1487 O O . ILE B 1 65 ? 6.012 -15.945 -4.508 1 93.06 65 ILE B O 1
ATOM 1491 N N . LEU B 1 66 ? 7.723 -14.734 -3.797 1 93.94 66 LEU B N 1
ATOM 1492 C CA . LEU B 1 66 ? 8.469 -14.859 -5.047 1 93.94 66 LEU B CA 1
ATOM 1493 C C . LEU B 1 66 ? 8.969 -16.281 -5.238 1 93.94 66 LEU B C 1
ATOM 1495 O O . LEU B 1 66 ? 8.883 -16.844 -6.336 1 93.94 66 LEU B O 1
ATOM 1499 N N . ILE B 1 67 ? 9.469 -16.844 -4.188 1 94.5 67 ILE B N 1
ATOM 1500 C CA . ILE B 1 67 ? 10.156 -18.125 -4.312 1 94.5 67 ILE B CA 1
ATOM 1501 C C . ILE B 1 67 ? 9.164 -19.266 -4.07 1 94.5 67 ILE B C 1
ATOM 1503 O O . ILE B 1 67 ? 9 -20.141 -4.922 1 94.5 67 ILE B O 1
ATOM 1507 N N . ASP B 1 68 ? 8.438 -19.203 -3.002 1 91.5 68 ASP B N 1
ATOM 1508 C CA . ASP B 1 68 ? 7.625 -20.344 -2.588 1 91.5 68 ASP B CA 1
ATOM 1509 C C . ASP B 1 68 ? 6.285 -20.359 -3.32 1 91.5 68 ASP B C 1
ATOM 1511 O O . ASP B 1 68 ? 5.715 -21.422 -3.561 1 91.5 68 ASP B O 1
ATOM 1515 N N . THR B 1 69 ? 5.84 -19.234 -3.672 1 87.62 69 THR B N 1
ATOM 1516 C CA . THR B 1 69 ? 4.512 -19.172 -4.266 1 87.62 69 THR B CA 1
ATOM 1517 C C . THR B 1 69 ? 4.602 -19.031 -5.781 1 87.62 69 THR B C 1
ATOM 1519 O O . THR B 1 69 ? 3.947 -19.781 -6.516 1 87.62 69 THR B O 1
ATOM 1522 N N . PHE B 1 70 ? 5.469 -18.109 -6.281 1 86.25 70 PHE B N 1
ATOM 1523 C CA . PHE B 1 70 ? 5.516 -17.828 -7.707 1 86.25 70 PHE B CA 1
ATOM 1524 C C . PHE B 1 70 ? 6.621 -18.625 -8.391 1 86.25 70 PHE B C 1
ATOM 1526 O O . PHE B 1 70 ? 6.668 -18.703 -9.617 1 86.25 70 PHE B O 1
ATOM 1533 N N . HIS B 1 71 ? 7.484 -19.234 -7.645 1 91.5 71 HIS B N 1
ATOM 1534 C CA . HIS B 1 71 ? 8.594 -20.047 -8.141 1 91.5 71 HIS B CA 1
ATOM 1535 C C . HIS B 1 71 ? 9.422 -19.266 -9.164 1 91.5 71 HIS B C 1
ATOM 1537 O O . HIS B 1 71 ? 9.719 -19.766 -10.25 1 91.5 71 HIS B O 1
ATOM 1543 N N . ALA B 1 72 ? 9.695 -18.031 -8.805 1 92.81 72 ALA B N 1
ATOM 1544 C CA . ALA B 1 72 ? 10.539 -17.188 -9.648 1 92.81 72 ALA B CA 1
ATOM 1545 C C . ALA B 1 72 ? 11.93 -17.797 -9.82 1 92.81 72 ALA B C 1
ATOM 1547 O O . ALA B 1 72 ? 12.492 -18.359 -8.867 1 92.81 72 ALA B O 1
ATOM 1548 N N . VAL B 1 73 ? 12.492 -17.625 -11.07 1 93.69 73 VAL B N 1
ATOM 1549 C CA . VAL B 1 73 ? 13.672 -18.422 -11.367 1 93.69 73 VAL B CA 1
ATOM 1550 C C . VAL B 1 73 ? 14.867 -17.516 -11.633 1 93.69 73 VAL B C 1
ATOM 1552 O O . VAL B 1 73 ? 16.016 -17.891 -11.383 1 93.69 73 VAL B O 1
ATOM 1555 N N . ASN B 1 74 ? 14.586 -16.344 -12.172 1 95.81 74 ASN B N 1
ATOM 1556 C CA . ASN B 1 74 ? 15.711 -15.492 -12.516 1 95.81 74 ASN B CA 1
ATOM 1557 C C . ASN B 1 74 ? 15.461 -14.039 -12.102 1 95.81 74 ASN B C 1
ATOM 1559 O O . ASN B 1 74 ? 14.367 -13.711 -11.625 1 95.81 74 ASN B O 1
ATOM 1563 N N . ALA B 1 75 ? 16.5 -13.219 -12.312 1 96.25 75 ALA B N 1
ATOM 1564 C CA . ALA B 1 75 ? 16.484 -11.82 -11.883 1 96.25 75 ALA B CA 1
ATOM 1565 C C . ALA B 1 75 ? 15.352 -11.055 -12.57 1 96.25 75 ALA B C 1
ATOM 1567 O O . ALA B 1 75 ? 14.742 -10.164 -11.977 1 96.25 75 ALA B O 1
ATOM 1568 N N . VAL B 1 76 ? 15.102 -11.367 -13.781 1 96.38 76 VAL B N 1
ATOM 1569 C CA . VAL B 1 76 ? 14.078 -10.68 -14.555 1 96.38 76 VAL B CA 1
ATOM 1570 C C . VAL B 1 76 ? 12.695 -10.984 -13.969 1 96.38 76 VAL B C 1
ATOM 1572 O O . VAL B 1 76 ? 11.852 -10.094 -13.875 1 96.38 76 VAL B O 1
ATOM 1575 N N . ASP B 1 77 ? 12.508 -12.242 -13.531 1 94.75 77 ASP B N 1
ATOM 1576 C CA . ASP B 1 77 ? 11.273 -12.602 -12.836 1 94.75 77 ASP B CA 1
ATOM 1577 C C . ASP B 1 77 ? 11.102 -11.773 -11.562 1 94.75 77 ASP B C 1
ATOM 1579 O O . ASP B 1 77 ? 10.008 -11.266 -11.289 1 94.75 77 ASP B O 1
ATOM 1583 N N . GLY B 1 78 ? 12.188 -11.695 -10.805 1 96.44 78 GLY B N 1
ATOM 1584 C CA . GLY B 1 78 ? 12.141 -10.93 -9.57 1 96.44 78 GLY B CA 1
ATOM 1585 C C . GLY B 1 78 ? 11.805 -9.461 -9.789 1 96.44 78 GLY B C 1
ATOM 1586 O O . GLY B 1 78 ? 11 -8.891 -9.047 1 96.44 78 GLY B O 1
ATOM 1587 N N . LEU B 1 79 ? 12.406 -8.891 -10.797 1 97.44 79 LEU B N 1
ATOM 1588 C CA . LEU B 1 79 ? 12.172 -7.492 -11.133 1 97.44 79 LEU B CA 1
ATOM 1589 C C . LEU B 1 79 ? 10.719 -7.266 -11.547 1 97.44 79 LEU B C 1
ATOM 1591 O O . LEU B 1 79 ? 10.055 -6.359 -11.031 1 97.44 79 LEU B O 1
ATOM 1595 N N . LYS B 1 80 ? 10.203 -8.078 -12.414 1 94.62 80 LYS B N 1
ATOM 1596 C CA . LYS B 1 80 ? 8.844 -7.934 -12.93 1 94.62 80 LYS B CA 1
ATOM 1597 C C . LYS B 1 80 ? 7.812 -8.109 -11.812 1 94.62 80 LYS B C 1
ATOM 1599 O O . LYS B 1 80 ? 6.859 -7.332 -11.711 1 94.62 80 LYS B O 1
ATOM 1604 N N . LEU B 1 81 ? 8.039 -9.078 -10.992 1 94.19 81 LEU B N 1
ATOM 1605 C CA . LEU B 1 81 ? 7.09 -9.344 -9.914 1 94.19 81 LEU B CA 1
ATOM 1606 C C . LEU B 1 81 ? 7.184 -8.281 -8.828 1 94.19 81 LEU B C 1
ATOM 1608 O O . LEU B 1 81 ? 6.168 -7.859 -8.273 1 94.19 81 LEU B O 1
ATOM 1612 N N . GLY B 1 82 ? 8.398 -7.883 -8.539 1 96.25 82 GLY B N 1
ATOM 1613 C CA . GLY B 1 82 ? 8.555 -6.789 -7.59 1 96.25 82 GLY B CA 1
ATOM 1614 C C . GLY B 1 82 ? 7.836 -5.523 -8.016 1 96.25 82 GLY B C 1
ATOM 1615 O O . GLY B 1 82 ? 7.078 -4.941 -7.234 1 96.25 82 GLY B O 1
ATOM 1616 N N . VAL B 1 83 ? 7.961 -5.16 -9.266 1 96.31 83 VAL B N 1
ATOM 1617 C CA . VAL B 1 83 ? 7.324 -3.961 -9.797 1 96.31 83 VAL B CA 1
ATOM 1618 C C . VAL B 1 83 ? 5.816 -4.176 -9.898 1 96.31 83 VAL B C 1
ATOM 1620 O O . VAL B 1 83 ? 5.035 -3.266 -9.609 1 96.31 83 VAL B O 1
ATOM 1623 N N . GLY B 1 84 ? 5.438 -5.336 -10.289 1 94.25 84 GLY B N 1
ATOM 1624 C CA . GLY B 1 84 ? 4.02 -5.652 -10.367 1 94.25 84 GLY B CA 1
ATOM 1625 C C . GLY B 1 84 ? 3.318 -5.578 -9.023 1 94.25 84 GLY B C 1
ATOM 1626 O O . GLY B 1 84 ? 2.219 -5.031 -8.922 1 94.25 84 GLY B O 1
ATOM 1627 N N . LEU B 1 85 ? 3.92 -6.098 -8.039 1 95.94 85 LEU B N 1
ATOM 1628 C CA . LEU B 1 85 ? 3.346 -6.066 -6.699 1 95.94 85 LEU B CA 1
ATOM 1629 C C . LEU B 1 85 ? 3.291 -4.637 -6.164 1 95.94 85 LEU B C 1
ATOM 1631 O O . LEU B 1 85 ? 2.348 -4.273 -5.457 1 95.94 85 LEU B O 1
ATOM 1635 N N . TRP B 1 86 ? 4.305 -3.928 -6.539 1 97.38 86 TRP B N 1
ATOM 1636 C CA . TRP B 1 86 ? 4.262 -2.516 -6.18 1 97.38 86 TRP B CA 1
ATOM 1637 C C . TRP B 1 86 ? 3.07 -1.821 -6.828 1 97.38 86 TRP B C 1
ATOM 1639 O O . TRP B 1 86 ? 2.426 -0.971 -6.207 1 97.38 86 TRP B O 1
ATOM 1649 N N . CYS B 1 87 ? 2.826 -2.096 -8.102 1 97.25 87 CYS B N 1
ATOM 1650 C CA . CYS B 1 87 ? 1.683 -1.491 -8.773 1 97.25 87 CYS B CA 1
ATOM 1651 C C . CYS B 1 87 ? 0.395 -1.755 -8.008 1 97.25 87 CYS B C 1
ATOM 1653 O O . CYS B 1 87 ? -0.433 -0.856 -7.844 1 97.25 87 CYS B O 1
ATOM 1655 N N . LEU B 1 88 ? 0.249 -2.936 -7.555 1 95.88 88 LEU B N 1
ATOM 1656 C CA . LEU B 1 88 ? -0.918 -3.314 -6.762 1 95.88 88 LEU B CA 1
ATOM 1657 C C . LEU B 1 88 ? -1.009 -2.477 -5.492 1 95.88 88 LEU B C 1
ATOM 1659 O O . LEU B 1 88 ? -2.074 -1.945 -5.168 1 95.88 88 LEU B O 1
ATOM 1663 N N . THR B 1 89 ? 0.082 -2.352 -4.789 1 94.81 89 THR B N 1
ATOM 1664 C CA . THR B 1 89 ? 0.135 -1.622 -3.529 1 94.81 89 THR B CA 1
ATOM 1665 C C . THR B 1 89 ? -0.146 -0.139 -3.75 1 94.81 89 THR B C 1
ATOM 1667 O O . THR B 1 89 ? -0.825 0.497 -2.939 1 94.81 89 THR B O 1
ATOM 1670 N N . SER B 1 90 ? 0.442 0.378 -4.836 1 97.31 90 SER B N 1
ATOM 1671 C CA . SER B 1 90 ? 0.252 1.792 -5.141 1 97.31 90 SER B CA 1
ATOM 1672 C C . SER B 1 90 ? -1.208 2.098 -5.457 1 97.31 90 SER B C 1
ATOM 1674 O O . SER B 1 90 ? -1.739 3.125 -5.027 1 97.31 90 SER B O 1
ATOM 1676 N N . MET B 1 91 ? -1.847 1.235 -6.16 1 97.69 91 MET B N 1
ATOM 1677 C CA . MET B 1 91 ? -3.25 1.423 -6.516 1 97.69 91 MET B CA 1
ATOM 1678 C C . MET B 1 91 ? -4.145 1.291 -5.289 1 97.69 91 MET B C 1
ATOM 1680 O O . MET B 1 91 ? -5.09 2.062 -5.117 1 97.69 91 MET B O 1
ATOM 1684 N N . LEU B 1 92 ? -3.811 0.366 -4.484 1 96.94 92 LEU B N 1
ATOM 1685 C CA . LEU B 1 92 ? -4.605 0.116 -3.285 1 96.94 92 LEU B CA 1
ATOM 1686 C C . LEU B 1 92 ? -4.5 1.284 -2.311 1 96.94 92 LEU B C 1
ATOM 1688 O O . LEU B 1 92 ? -5.449 1.58 -1.584 1 96.94 92 LEU B O 1
ATOM 1692 N N . GLY B 1 93 ? -3.398 1.976 -2.32 1 97.44 93 GLY B N 1
ATOM 1693 C CA . GLY B 1 93 ? -3.139 3.033 -1.357 1 97.44 93 GLY B CA 1
ATOM 1694 C C . GLY B 1 93 ? -3.568 4.402 -1.846 1 97.44 93 GLY B C 1
ATOM 1695 O O . GLY B 1 93 ? -3.617 5.359 -1.067 1 97.44 93 GLY B O 1
ATOM 1696 N N . PHE B 1 94 ? -3.988 4.508 -3.078 1 97.94 94 PHE B N 1
ATOM 1697 C CA . PHE B 1 94 ? -4.195 5.82 -3.674 1 97.94 94 PHE B CA 1
ATOM 1698 C C . PHE B 1 94 ? -5.539 6.402 -3.254 1 97.94 94 PHE B C 1
ATOM 1700 O O . PHE B 1 94 ? -5.629 7.578 -2.904 1 97.94 94 PHE B O 1
ATOM 1707 N N . PRO B 1 95 ? -6.641 5.652 -3.139 1 96.81 95 PRO B N 1
ATOM 1708 C CA . PRO B 1 95 ? -7.953 6.238 -2.846 1 96.81 95 PRO B CA 1
ATOM 1709 C C . PRO B 1 95 ? -7.996 6.934 -1.486 1 96.81 95 PRO B C 1
ATOM 1711 O O . PRO B 1 95 ? -8.477 8.062 -1.384 1 96.81 95 PRO B O 1
ATOM 1714 N N . PRO B 1 96 ? -7.445 6.305 -0.407 1 96.31 96 PRO B N 1
ATOM 1715 C CA . PRO B 1 96 ? -7.469 7.027 0.869 1 96.31 96 PRO B CA 1
ATOM 1716 C C . PRO B 1 96 ? -6.789 8.391 0.788 1 96.31 96 PRO B C 1
ATOM 1718 O O . PRO B 1 96 ? -7.211 9.336 1.46 1 96.31 96 PRO B O 1
ATOM 1721 N N . VAL B 1 97 ? -5.754 8.461 -0.037 1 96.62 97 VAL B N 1
ATOM 1722 C CA . VAL B 1 97 ? -5.043 9.727 -0.209 1 96.62 97 VAL B CA 1
ATOM 1723 C C . VAL B 1 97 ? -5.984 10.773 -0.791 1 96.62 97 VAL B C 1
ATOM 1725 O O . VAL B 1 97 ? -6.012 11.922 -0.331 1 96.62 97 VAL B O 1
ATOM 1728 N N . LEU B 1 98 ? -6.789 10.445 -1.7 1 95.75 98 LEU B N 1
ATOM 1729 C CA . LEU B 1 98 ? -7.715 11.359 -2.359 1 95.75 98 LEU B CA 1
ATOM 1730 C C . LEU B 1 98 ? -8.867 11.727 -1.43 1 95.75 98 LEU B C 1
ATOM 1732 O O . LEU B 1 98 ? -9.227 12.906 -1.321 1 95.75 98 LEU B O 1
ATOM 1736 N N . PHE B 1 99 ? -9.422 10.766 -0.74 1 94.81 99 PHE B N 1
ATOM 1737 C CA . PHE B 1 99 ? -10.578 11.008 0.113 1 94.81 99 PHE B CA 1
ATOM 1738 C C . PHE B 1 99 ? -10.188 11.828 1.336 1 94.81 99 PHE B C 1
ATOM 1740 O O . PHE B 1 99 ? -10.977 12.633 1.831 1 94.81 99 PHE B O 1
ATOM 1747 N N . ALA B 1 100 ? -8.977 11.641 1.753 1 94.44 100 ALA B N 1
ATOM 1748 C CA . ALA B 1 100 ? -8.508 12.359 2.932 1 94.44 100 ALA B CA 1
ATOM 1749 C C . ALA B 1 100 ? -7.867 13.688 2.543 1 94.44 100 ALA B C 1
ATOM 1751 O O . ALA B 1 100 ? -7.363 14.422 3.398 1 94.44 100 ALA B O 1
ATOM 1752 N N . HIS B 1 101 ? -7.777 14.031 1.257 1 93.56 101 HIS B N 1
ATOM 1753 C CA . HIS B 1 101 ? -7.207 15.266 0.724 1 93.56 101 HIS B CA 1
ATOM 1754 C C . HIS B 1 101 ? -5.738 15.406 1.116 1 93.56 101 HIS B C 1
ATOM 1756 O O . HIS B 1 101 ? -5.297 16.5 1.492 1 93.56 101 HIS B O 1
ATOM 1762 N N . ARG B 1 102 ? -5.102 14.266 1.093 1 94.56 102 ARG B N 1
ATOM 1763 C CA . ARG B 1 102 ? -3.664 14.297 1.343 1 94.56 102 ARG B CA 1
ATOM 1764 C C . ARG B 1 102 ? -2.898 14.672 0.078 1 94.56 102 ARG B C 1
ATOM 1766 O O . ARG B 1 102 ? -3.426 14.555 -1.03 1 94.56 102 ARG B O 1
ATOM 1773 N N . SER B 1 103 ? -1.686 15.156 0.292 1 96.38 103 SER B N 1
ATOM 1774 C CA . SER B 1 103 ? -0.85 15.594 -0.823 1 96.38 103 SER B CA 1
ATOM 1775 C C . SER B 1 103 ? -0.529 14.43 -1.759 1 96.38 103 SER B C 1
ATOM 1777 O O . SER B 1 103 ? 0.157 13.484 -1.369 1 96.38 103 SER B O 1
ATOM 1779 N N . VAL B 1 104 ? -0.946 14.586 -2.996 1 96.5 104 VAL B N 1
ATOM 1780 C CA . VAL B 1 104 ? -0.662 13.578 -4.008 1 96.5 104 VAL B CA 1
ATOM 1781 C C . VAL B 1 104 ? 0.829 13.578 -4.336 1 96.5 104 VAL B C 1
ATOM 1783 O O . VAL B 1 104 ? 1.413 12.523 -4.609 1 96.5 104 VAL B O 1
ATOM 1786 N N . ASP B 1 105 ? 1.486 14.727 -4.246 1 96.81 105 ASP B N 1
ATOM 1787 C CA . ASP B 1 105 ? 2.92 14.828 -4.5 1 96.81 105 ASP B CA 1
ATOM 1788 C C . ASP B 1 105 ? 3.715 13.992 -3.504 1 96.81 105 ASP B C 1
ATOM 1790 O O . ASP B 1 105 ? 4.656 13.289 -3.883 1 96.81 105 ASP B O 1
ATOM 1794 N N . VAL B 1 106 ? 3.344 14.156 -2.266 1 97.56 106 VAL B N 1
ATOM 1795 C CA . VAL B 1 106 ? 4.027 13.391 -1.229 1 97.56 106 VAL B CA 1
ATOM 1796 C C . VAL B 1 106 ? 3.832 11.898 -1.474 1 97.56 106 VAL B C 1
ATOM 1798 O O . VAL B 1 106 ? 4.781 11.117 -1.391 1 97.56 106 VAL B O 1
ATOM 1801 N N . TYR B 1 107 ? 2.598 11.539 -1.839 1 98.19 107 TYR B N 1
ATOM 1802 C CA . TYR B 1 107 ? 2.314 10.141 -2.109 1 98.19 107 TYR B CA 1
ATOM 1803 C C . TYR B 1 107 ? 3.178 9.617 -3.252 1 98.19 107 TYR B C 1
ATOM 1805 O O . TYR B 1 107 ? 3.73 8.516 -3.17 1 98.19 107 TYR B O 1
ATOM 1813 N N . VAL B 1 108 ? 3.297 10.352 -4.301 1 98.31 108 VAL B N 1
ATOM 1814 C CA . VAL B 1 108 ? 4.07 9.938 -5.465 1 98.31 108 VAL B CA 1
ATOM 1815 C C . VAL B 1 108 ? 5.539 9.766 -5.074 1 98.31 108 VAL B C 1
ATOM 1817 O O . VAL B 1 108 ? 6.188 8.805 -5.477 1 98.31 108 VAL B O 1
ATOM 1820 N N . ILE B 1 109 ? 6.082 10.68 -4.328 1 98.38 109 ILE B N 1
ATOM 1821 C CA . ILE B 1 109 ? 7.469 10.586 -3.879 1 98.38 109 ILE B CA 1
ATOM 1822 C C . ILE B 1 109 ? 7.668 9.305 -3.076 1 98.38 109 ILE B C 1
ATOM 1824 O O . ILE B 1 109 ? 8.648 8.586 -3.271 1 98.38 109 ILE B O 1
ATOM 1828 N N . GLU B 1 110 ? 6.746 9.008 -2.199 1 98.44 110 GLU B N 1
ATOM 1829 C CA . GLU B 1 110 ? 6.832 7.812 -1.363 1 98.44 110 GLU B CA 1
ATOM 1830 C C . GLU B 1 110 ? 6.707 6.543 -2.201 1 98.44 110 GLU B C 1
ATOM 1832 O O . GLU B 1 110 ? 7.387 5.551 -1.938 1 98.44 110 GLU B O 1
ATOM 1837 N N . GLN B 1 111 ? 5.902 6.641 -3.246 1 98.31 111 GLN B N 1
ATOM 1838 C CA . GLN B 1 111 ? 5.703 5.469 -4.094 1 98.31 111 GLN B CA 1
ATOM 1839 C C . GLN B 1 111 ? 6.914 5.23 -4.992 1 98.31 111 GLN B C 1
ATOM 1841 O O . GLN B 1 111 ? 7.25 4.082 -5.297 1 98.31 111 GLN B O 1
ATOM 1846 N N . VAL B 1 112 ? 7.535 6.285 -5.406 1 98.5 112 VAL B N 1
ATOM 1847 C CA . VAL B 1 112 ? 8.742 6.129 -6.207 1 98.5 112 VAL B CA 1
ATOM 1848 C C . VAL B 1 112 ? 9.82 5.422 -5.383 1 98.5 112 VAL B C 1
ATOM 1850 O O . VAL B 1 112 ? 10.484 4.508 -5.875 1 98.5 112 VAL B O 1
ATOM 1853 N N . HIS B 1 113 ? 10.008 5.812 -4.195 1 98.56 113 HIS B N 1
ATOM 1854 C CA . HIS B 1 113 ? 10.93 5.098 -3.314 1 98.56 113 HIS B CA 1
ATOM 1855 C C . HIS B 1 113 ? 10.547 3.627 -3.195 1 98.56 113 HIS B C 1
ATOM 1857 O O . HIS B 1 113 ? 11.406 2.75 -3.26 1 98.56 113 HIS B O 1
ATOM 1863 N N . ASN B 1 114 ? 9.266 3.359 -3.049 1 98.5 114 ASN B N 1
ATOM 1864 C CA . ASN B 1 114 ? 8.781 2.004 -2.83 1 98.5 114 ASN B CA 1
ATOM 1865 C C . ASN B 1 114 ? 9.031 1.114 -4.043 1 98.5 114 ASN B C 1
ATOM 1867 O O . ASN B 1 114 ? 9.352 -0.068 -3.898 1 98.5 114 ASN B O 1
ATOM 1871 N N . VAL B 1 115 ? 8.836 1.646 -5.223 1 98.56 115 VAL B N 1
ATOM 1872 C CA . VAL B 1 115 ? 9.031 0.797 -6.391 1 98.56 115 VAL B CA 1
ATOM 1873 C C . VAL B 1 115 ? 10.516 0.472 -6.551 1 98.56 115 VAL B C 1
ATOM 1875 O O . VAL B 1 115 ? 10.875 -0.628 -6.977 1 98.56 115 VAL B O 1
ATOM 1878 N N . ILE B 1 116 ? 11.375 1.428 -6.27 1 98.69 116 ILE B N 1
ATOM 1879 C CA . ILE B 1 116 ? 12.812 1.162 -6.316 1 98.69 116 ILE B CA 1
ATOM 1880 C C . ILE B 1 116 ? 13.164 0.051 -5.328 1 98.69 116 ILE B C 1
ATOM 1882 O O . ILE B 1 116 ? 13.859 -0.906 -5.684 1 98.69 116 ILE B O 1
ATOM 1886 N N . SER B 1 117 ? 12.641 0.14 -4.129 1 98.5 117 SER B N 1
ATOM 1887 C CA . SER B 1 117 ? 12.922 -0.837 -3.08 1 98.5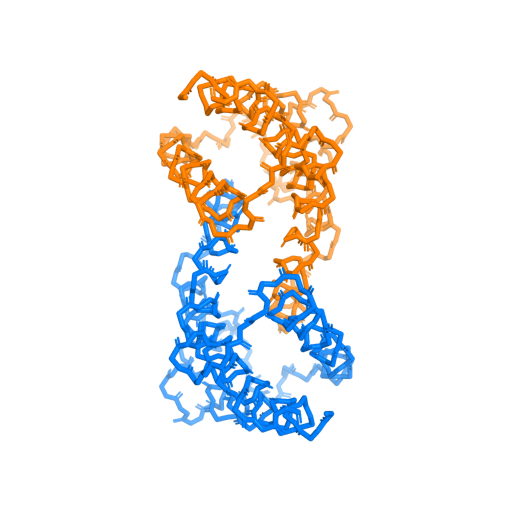 117 SER B CA 1
ATOM 1888 C C . SER B 1 117 ? 12.391 -2.217 -3.453 1 98.5 117 SER B C 1
ATOM 1890 O O . SER B 1 117 ? 13.062 -3.227 -3.232 1 98.5 117 SER B O 1
ATOM 1892 N N . MET B 1 118 ? 11.234 -2.242 -4.023 1 98.38 118 MET B N 1
ATOM 1893 C CA . MET B 1 118 ? 10.625 -3.508 -4.418 1 98.38 118 MET B CA 1
ATOM 1894 C C . MET B 1 118 ? 11.383 -4.145 -5.578 1 98.38 118 MET B C 1
ATOM 1896 O O . MET B 1 118 ? 11.578 -5.359 -5.605 1 98.38 118 MET B O 1
ATOM 1900 N N . ALA B 1 119 ? 11.703 -3.328 -6.52 1 98.56 119 ALA B N 1
ATOM 1901 C CA . ALA B 1 119 ? 12.461 -3.822 -7.664 1 98.56 119 ALA B CA 1
ATOM 1902 C C . ALA B 1 119 ? 13.797 -4.426 -7.223 1 98.56 119 ALA B C 1
ATOM 1904 O O . ALA B 1 119 ? 14.125 -5.559 -7.59 1 98.56 119 ALA B O 1
ATOM 1905 N N . VAL B 1 120 ? 14.539 -3.721 -6.438 1 98.75 120 VAL B N 1
ATOM 1906 C CA . VAL B 1 120 ? 15.844 -4.164 -5.969 1 98.75 120 VAL B CA 1
ATOM 1907 C C . VAL B 1 120 ? 15.688 -5.418 -5.109 1 98.75 120 VAL B C 1
ATOM 1909 O O . VAL B 1 120 ? 16.453 -6.375 -5.254 1 98.75 120 VAL B O 1
ATOM 1912 N N . SER B 1 121 ? 14.727 -5.414 -4.219 1 98.56 121 SER B N 1
ATOM 1913 C CA . SER B 1 121 ? 14.5 -6.578 -3.367 1 98.56 121 SER B CA 1
ATOM 1914 C C . SER B 1 121 ? 14.156 -7.809 -4.199 1 98.56 121 SER B C 1
ATOM 1916 O O . SER B 1 121 ? 14.656 -8.906 -3.932 1 98.56 121 SER B O 1
ATOM 1918 N N . GLY B 1 122 ? 13.258 -7.609 -5.207 1 98.31 122 GLY B N 1
ATOM 1919 C CA . GLY B 1 122 ? 12.922 -8.734 -6.066 1 98.31 122 GLY B CA 1
ATOM 1920 C C . GLY B 1 122 ? 14.125 -9.336 -6.762 1 98.31 122 GLY B C 1
ATOM 1921 O O . GLY B 1 122 ? 14.289 -10.562 -6.777 1 98.31 122 GLY B O 1
ATOM 1922 N N . VAL B 1 123 ? 14.93 -8.484 -7.273 1 98.56 123 VAL B N 1
ATOM 1923 C CA . VAL B 1 123 ? 16.125 -8.938 -7.984 1 98.56 123 VAL B CA 1
ATOM 1924 C C . VAL B 1 123 ? 17.062 -9.656 -7.016 1 98.56 123 VAL B C 1
ATOM 1926 O O . VAL B 1 123 ? 17.562 -10.734 -7.32 1 98.56 123 VAL B O 1
ATOM 1929 N N . CYS B 1 124 ? 17.328 -9.07 -5.84 1 98.69 124 CYS B N 1
ATOM 1930 C CA . CYS B 1 124 ? 18.25 -9.648 -4.859 1 98.69 124 CYS B CA 1
ATOM 1931 C C . CYS B 1 124 ? 17.75 -11.016 -4.395 1 98.69 124 CYS B C 1
ATOM 1933 O O . CYS B 1 124 ? 18.531 -11.977 -4.359 1 98.69 124 CYS B O 1
ATOM 1935 N N . ILE B 1 125 ? 16.531 -11.133 -4.078 1 98.38 125 ILE B N 1
ATOM 1936 C CA . ILE B 1 125 ? 15.945 -12.344 -3.506 1 98.38 125 ILE B CA 1
ATOM 1937 C C . ILE B 1 125 ? 16.047 -13.492 -4.512 1 98.38 125 ILE B C 1
ATOM 1939 O O . ILE B 1 125 ? 16.438 -14.602 -4.156 1 98.38 125 ILE B O 1
ATOM 1943 N N . VAL B 1 126 ? 15.688 -13.18 -5.777 1 97.81 126 VAL B N 1
ATOM 1944 C CA . VAL B 1 126 ? 15.586 -14.258 -6.75 1 97.81 126 VAL B CA 1
ATOM 1945 C C . VAL B 1 126 ? 16.969 -14.609 -7.277 1 97.81 126 VAL B C 1
ATOM 1947 O O . VAL B 1 126 ? 17.281 -15.781 -7.52 1 97.81 126 VAL B O 1
ATOM 1950 N N . SER B 1 127 ? 17.844 -13.664 -7.379 1 97.25 127 SER B N 1
ATOM 1951 C CA . SER B 1 127 ? 19.141 -13.891 -7.996 1 97.25 127 SER B CA 1
ATOM 1952 C C . SER B 1 127 ? 20.125 -14.508 -7 1 97.25 127 SER B C 1
ATOM 1954 O O . SER B 1 127 ? 21 -15.289 -7.387 1 97.25 127 SER B O 1
ATOM 1956 N N . LEU B 1 128 ? 20.094 -14.117 -5.742 1 94.62 128 LEU B N 1
ATOM 1957 C CA . LEU B 1 128 ? 21.094 -14.539 -4.77 1 94.62 128 LEU B CA 1
ATOM 1958 C C . LEU B 1 128 ? 20.547 -15.609 -3.844 1 94.62 128 LEU B C 1
ATOM 1960 O O . LEU B 1 128 ? 21.297 -16.203 -3.061 1 94.62 128 LEU B O 1
ATOM 1964 N N . ARG B 1 129 ? 19.375 -16.109 -4.113 1 79.12 129 ARG B N 1
ATOM 1965 C CA . ARG B 1 129 ? 18.672 -17.125 -3.342 1 79.12 129 ARG B CA 1
ATOM 1966 C C . ARG B 1 129 ? 18.953 -16.969 -1.852 1 79.12 129 ARG B C 1
ATOM 1968 O O . ARG B 1 129 ? 20.094 -16.688 -1.461 1 79.12 129 ARG B O 1
#

Secondary structure (DSSP, 8-state):
-HHHHHHHHHHHHHHHHHT-TTSHHHHHHHHHH-TT--GGG---HHHHHHHHHHHHHHHHHHHIIIIIIT---SHHHHHHHHHHHHHHHHHHHHHHHHHTT--HHHHHHHHHHHHHHHHHHHHHHHHH-/-HHHHHHHHHHHHHHHHHT-TTSHHHHHHHHHH-TT--GGG---HHHHHHHHHHHHHHHHHHHIIIIIIT---SHHHHHHHHHHHHHHHHHHHHHHHHHTT--HHHHHHHHHHHHHHHHHHHHHHHHH-

pLDDT: mean 94.67, std 5.84, range [65.31, 98.81]

Foldseek 3Di:
DQLLVVLLVVLVVLVCALLPCPDPLVVVLCCQVPVPDDPVRDDDVVVVVVVSVVSSVVLVVLLCCQCVPVVPAALVSLQVVLLVVLVVVLVVPVVVCVVVVHDPVSSVSVSVSSSVSSNSSSNSSNHVD/DQLLVVLLVVLVVLVCAQLPCPDPLVVVLCCQVPVPDDPVRPDDVVVVVVVSVVSSVVLVVLLCCQCVPVVPAALVSLQVVLLVVLVVVLVVPVVVCVVVVHDPVSSVSVSVSSSVSSNSSSNSSNHVD

Sequence (258 aa):
MIGCVVAVISNFIIGALYYHPKSPSGRVWLKRVFPDKSVNDIENSAAVGVTIVVNIMLVLLLRFILIDTFHAVNAVDGLKLGVGLWCLTSMLGFPPVLFAHRSVDVYVIEQVHNVISMAVSGVCIVSLRMIGCVVAVISNFIIGALYYHPKSPSGRVWLKRVFPDKSVNDIENSAAVGVTIVVNIMLVLLLRFILIDTFHAVNAVDGLKLGVGLWCLTSMLGFPPVLFAHRSVDVYVIEQVHNVISMAVSGVCIVSLR

Solvent-accessible surface area (backbone atoms only — not comparable to full-atom values): 13058 Å² total; per-residue (Å²): 92,59,7,45,54,53,23,46,54,48,43,52,53,49,49,55,53,47,55,24,71,89,29,72,61,12,36,52,45,44,48,70,72,37,69,91,54,55,80,86,71,58,76,51,67,68,40,51,56,53,38,53,55,40,42,50,51,45,46,53,51,48,42,46,46,40,46,75,64,56,58,48,75,37,41,67,48,16,30,52,49,22,40,50,53,37,53,52,35,53,48,68,54,44,46,63,36,51,73,64,68,46,64,63,66,56,49,50,55,54,48,55,54,45,38,53,44,31,24,50,31,21,25,30,33,38,60,55,58,91,59,7,46,53,53,23,46,53,48,41,52,53,50,49,54,54,47,54,24,71,89,30,73,61,12,37,53,45,45,47,70,72,36,68,89,55,54,80,86,70,58,78,50,66,68,41,52,57,51,37,53,54,42,43,50,52,43,47,51,51,47,41,45,47,41,46,75,64,56,58,47,75,37,41,66,47,16,30,53,48,21,40,50,51,37,52,50,35,53,48,67,55,42,47,62,35,50,73,64,69,46,64,61,66,56,50,50,54,56,46,54,54,46,36,53,44,31,24,50,29,22,26,30,32,38,59,54,59

Radius of gyration: 18.62 Å; Cα contacts (8 Å, |Δi|>4): 329; chains: 2; bounding box: 45×47×33 Å